Protein AF-A0A6L7CIV2-F1 (afdb_monomer)

Sequence (279 aa):
GFGARLAMGCNLAAFFTGIPQFSLHAWFFAIATAIGSWFGARFTLLPIFRIPVKMQKVSAASPLAQKPDQARRRFRLGMLVFFGMLGWALLTAMNQPKLGLAMLFGVGFGLLIERAQICFTSAFRDMWITGRTHMAKAIIIGMAVSAIGIFSYVQLGVEPKIMWAGPNAVIGGLLFGFGIVLAGGCETGWMYRAVEGQVHYWWVGLGNVIGSTILAYYWDDFAPALATDWDKINLLKTFGPMGGLLVTYLLLFTALMLIIGWEKRFFRRAAPQTAKEIA

Radius of gyration: 21.86 Å; Cα contacts (8 Å, |Δi|>4): 337; chains: 1; bounding box: 59×51×56 Å

Mean predicted aligned error: 6.95 Å

Structure (mmCIF, N/CA/C/O backbone):
data_AF-A0A6L7CIV2-F1
#
_entry.id   AF-A0A6L7CIV2-F1
#
loop_
_atom_site.group_PDB
_atom_site.id
_atom_site.type_symbol
_atom_site.label_atom_id
_atom_site.label_alt_id
_atom_site.label_comp_id
_atom_site.label_asym_id
_atom_site.label_entity_id
_atom_site.label_seq_id
_atom_site.pdbx_PDB_ins_code
_atom_site.Cartn_x
_atom_site.Cartn_y
_atom_site.Cartn_z
_atom_site.occupancy
_atom_site.B_iso_or_equiv
_atom_site.auth_seq_id
_atom_site.auth_comp_id
_atom_site.auth_asym_id
_atom_site.auth_atom_id
_atom_site.pdbx_PDB_model_num
ATOM 1 N N . GLY A 1 1 ? 6.950 -1.031 8.813 1.00 87.81 1 GLY A N 1
ATOM 2 C CA . GLY A 1 1 ? 8.269 -1.187 9.452 1.00 87.81 1 GLY A CA 1
ATOM 3 C C . GLY A 1 1 ? 9.068 -2.300 8.812 1.00 87.81 1 GLY A C 1
ATOM 4 O O . GLY A 1 1 ? 9.247 -2.282 7.599 1.00 87.81 1 GLY A O 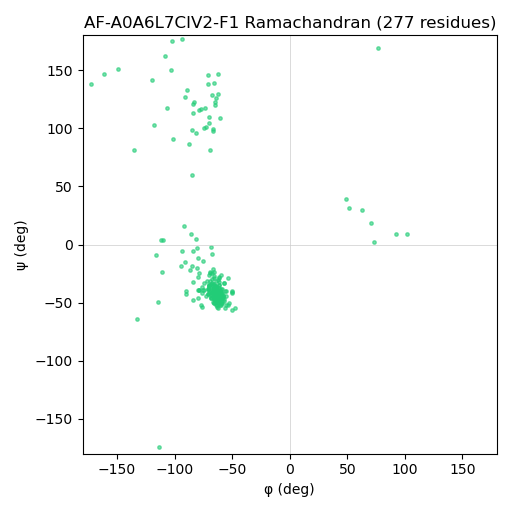1
ATOM 5 N N . PHE A 1 2 ? 9.496 -3.289 9.604 1.00 92.81 2 PHE A N 1
ATOM 6 C CA . PHE A 1 2 ? 10.425 -4.352 9.183 1.00 92.81 2 PHE A CA 1
ATOM 7 C C . PHE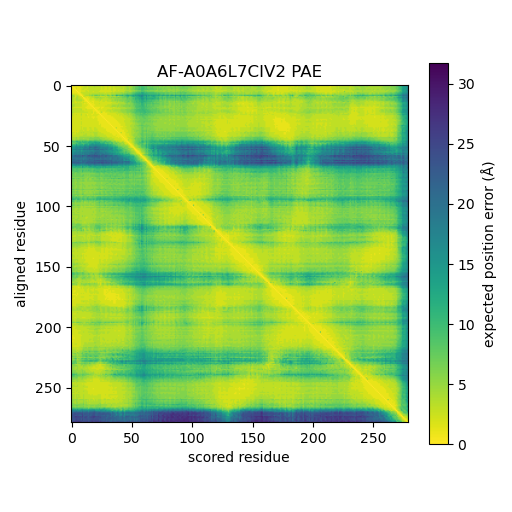 A 1 2 ? 10.010 -5.049 7.877 1.00 92.81 2 PHE A C 1
ATOM 9 O O . PHE A 1 2 ? 10.744 -5.005 6.897 1.00 92.81 2 PHE A O 1
ATOM 16 N N . GLY A 1 3 ? 8.792 -5.606 7.818 1.00 91.81 3 GLY A N 1
ATOM 17 C CA . GLY A 1 3 ? 8.304 -6.312 6.625 1.00 91.81 3 GLY A CA 1
ATOM 18 C C . GLY A 1 3 ? 8.244 -5.440 5.363 1.00 91.81 3 GLY A C 1
ATOM 19 O O . GLY A 1 3 ? 8.646 -5.891 4.296 1.00 91.81 3 GLY A O 1
ATOM 20 N N . ALA A 1 4 ? 7.829 -4.171 5.490 1.00 90.00 4 ALA A N 1
ATOM 21 C CA . ALA A 1 4 ? 7.794 -3.226 4.365 1.00 90.00 4 ALA A CA 1
ATOM 22 C C . ALA A 1 4 ? 9.197 -2.948 3.809 1.00 90.00 4 ALA A C 1
ATOM 24 O O . ALA A 1 4 ? 9.394 -2.823 2.602 1.00 90.00 4 ALA A O 1
ATOM 25 N N . ARG A 1 5 ? 10.185 -2.837 4.703 1.00 91.19 5 ARG A N 1
ATOM 26 C CA . ARG A 1 5 ? 11.570 -2.591 4.314 1.00 91.19 5 ARG A CA 1
ATOM 27 C C . ARG A 1 5 ? 12.211 -3.847 3.720 1.00 91.19 5 ARG A C 1
ATOM 29 O O . ARG A 1 5 ? 12.886 -3.720 2.708 1.00 91.19 5 ARG A O 1
ATOM 36 N N . LEU A 1 6 ? 11.933 -5.035 4.265 1.00 91.56 6 LEU A N 1
ATOM 37 C CA . LEU A 1 6 ? 12.439 -6.316 3.748 1.00 91.56 6 LEU A CA 1
ATOM 38 C C . LEU A 1 6 ? 11.910 -6.595 2.349 1.00 91.56 6 LEU A C 1
ATOM 40 O O . LEU A 1 6 ? 12.670 -6.894 1.430 1.00 91.56 6 LEU A O 1
ATOM 44 N N . ALA A 1 7 ? 10.608 -6.397 2.170 1.00 88.75 7 ALA A N 1
ATOM 45 C CA . ALA A 1 7 ? 9.987 -6.462 0.866 1.00 88.75 7 ALA A CA 1
ATOM 46 C C . ALA A 1 7 ? 10.412 -5.313 -0.053 1.00 88.75 7 ALA A C 1
ATOM 48 O O . ALA A 1 7 ? 9.952 -5.275 -1.174 1.00 88.75 7 ALA A O 1
ATOM 49 N N . MET A 1 8 ? 11.237 -4.351 0.368 1.00 85.75 8 MET A N 1
ATOM 50 C CA . MET A 1 8 ? 11.621 -3.203 -0.461 1.00 85.75 8 MET A CA 1
ATOM 51 C C . MET A 1 8 ? 10.418 -2.463 -1.080 1.00 85.75 8 MET A C 1
ATOM 53 O O . MET A 1 8 ? 10.504 -1.886 -2.167 1.00 85.75 8 MET A O 1
ATOM 57 N N . GLY A 1 9 ? 9.291 -2.465 -0.367 1.00 79.88 9 GLY A N 1
ATOM 58 C CA . GLY A 1 9 ? 8.012 -1.989 -0.860 1.00 79.88 9 GLY A CA 1
ATOM 59 C C . GLY A 1 9 ? 6.957 -1.945 0.242 1.00 79.88 9 GLY A C 1
ATOM 60 O O . GLY A 1 9 ? 6.829 -2.844 1.067 1.00 79.88 9 GLY A O 1
ATOM 61 N N . CYS A 1 10 ? 6.169 -0.875 0.246 1.00 84.94 10 CYS A N 1
ATOM 62 C CA . CYS A 1 10 ? 4.899 -0.805 0.963 1.00 84.94 10 CYS A CA 1
ATOM 63 C C . CYS A 1 10 ? 3.741 -0.973 -0.029 1.00 84.94 10 CYS A C 1
ATOM 65 O O . CYS A 1 10 ? 3.973 -0.977 -1.232 1.00 84.94 10 CYS A O 1
ATOM 67 N N . ASN A 1 11 ? 2.489 -1.031 0.436 1.00 86.75 11 ASN A N 1
ATOM 68 C CA . ASN A 1 11 ? 1.328 -1.140 -0.464 1.00 86.75 11 ASN A CA 1
ATOM 69 C C . ASN A 1 11 ? 1.335 -0.107 -1.599 1.00 86.75 11 ASN A C 1
ATOM 71 O O . ASN A 1 11 ? 1.064 -0.455 -2.738 1.00 86.75 11 ASN A O 1
ATOM 75 N N . LEU A 1 12 ? 1.688 1.149 -1.318 1.00 84.12 12 LEU A N 1
ATOM 76 C CA . LEU A 1 12 ? 1.732 2.173 -2.357 1.00 84.12 12 LEU A CA 1
ATOM 77 C C . LEU A 1 12 ? 2.869 1.922 -3.358 1.00 84.12 12 LEU A C 1
ATOM 79 O O . LEU A 1 12 ? 2.647 1.944 -4.565 1.00 84.12 12 LEU A O 1
ATOM 83 N N . ALA A 1 13 ? 4.066 1.618 -2.852 1.00 84.19 13 ALA A N 1
ATOM 84 C CA . ALA A 1 13 ? 5.241 1.380 -3.683 1.00 84.19 13 ALA A CA 1
ATOM 85 C C . ALA A 1 13 ? 5.151 0.065 -4.487 1.00 84.19 13 ALA A C 1
ATOM 87 O O . ALA A 1 13 ? 5.594 -0.017 -5.628 1.00 84.19 13 ALA A O 1
ATOM 88 N N . ALA A 1 14 ? 4.556 -0.983 -3.929 1.00 86.62 14 ALA A N 1
ATOM 89 C CA . ALA A 1 14 ? 4.393 -2.250 -4.624 1.00 86.62 14 ALA A CA 1
ATOM 90 C C . ALA A 1 14 ? 3.207 -2.203 -5.596 1.00 86.62 14 ALA A C 1
ATOM 92 O O . ALA A 1 14 ? 3.352 -2.592 -6.750 1.00 86.62 14 ALA A O 1
ATOM 93 N N . PHE A 1 15 ? 2.049 -1.685 -5.177 1.00 90.00 15 PHE A N 1
ATOM 94 C CA . PHE A 1 15 ? 0.832 -1.745 -5.992 1.00 90.00 15 PHE A CA 1
ATOM 95 C C . PHE A 1 15 ? 0.740 -0.624 -7.016 1.00 90.00 15 PHE A C 1
ATOM 97 O O . PHE A 1 15 ? 0.478 -0.903 -8.175 1.00 90.00 15 PHE A O 1
ATOM 104 N N . PHE A 1 16 ? 0.977 0.631 -6.631 1.00 88.56 16 PHE A N 1
ATOM 105 C CA . PHE A 1 16 ? 0.802 1.771 -7.541 1.00 88.56 16 PHE A CA 1
ATOM 106 C C . PHE A 1 16 ? 2.064 2.146 -8.316 1.00 88.56 16 PHE A C 1
ATOM 108 O O . PHE A 1 16 ? 1.965 2.856 -9.312 1.00 88.56 16 PHE A O 1
ATOM 115 N N . THR A 1 17 ? 3.236 1.656 -7.905 1.00 88.38 17 THR A N 1
ATOM 116 C CA . THR A 1 17 ? 4.463 1.804 -8.700 1.00 88.38 17 THR A CA 1
ATOM 117 C C . THR A 1 17 ? 4.998 0.470 -9.202 1.00 88.38 17 THR A C 1
ATOM 119 O O . THR A 1 17 ? 5.199 0.339 -10.398 1.00 88.38 17 THR A O 1
ATOM 122 N N . GLY A 1 18 ? 5.150 -0.553 -8.358 1.00 89.56 18 GLY A N 1
ATOM 123 C CA . GLY A 1 18 ? 5.771 -1.824 -8.749 1.00 89.56 18 GLY A CA 1
ATOM 124 C C . GLY A 1 18 ? 5.001 -2.607 -9.819 1.00 89.56 18 GLY A C 1
ATOM 125 O O . GLY A 1 18 ? 5.587 -2.970 -10.839 1.00 89.56 18 GLY A O 1
ATOM 126 N N . ILE A 1 19 ? 3.699 -2.847 -9.619 1.00 92.50 19 ILE A N 1
ATOM 127 C CA . ILE A 1 19 ? 2.854 -3.558 -10.597 1.00 92.50 19 ILE A CA 1
ATOM 128 C C . ILE A 1 19 ? 2.749 -2.766 -11.918 1.00 92.50 19 ILE A C 1
ATOM 130 O O . ILE A 1 19 ? 3.031 -3.354 -12.963 1.00 92.50 19 ILE A O 1
ATOM 134 N N . PRO A 1 20 ? 2.440 -1.451 -11.911 1.00 92.81 20 PRO A N 1
ATOM 135 C CA . PRO A 1 20 ? 2.497 -0.597 -13.099 1.00 92.81 20 PRO A CA 1
ATOM 136 C C . PRO A 1 20 ? 3.869 -0.500 -13.774 1.00 92.81 20 PRO A C 1
ATOM 138 O O . PRO A 1 20 ? 3.931 -0.262 -14.971 1.00 92.81 20 PRO A O 1
ATOM 141 N N . GLN A 1 21 ? 4.967 -0.699 -13.039 1.00 91.81 21 GLN A N 1
ATOM 142 C CA . GLN A 1 21 ? 6.330 -0.814 -13.581 1.00 91.81 21 GLN A CA 1
ATOM 143 C C . GLN A 1 21 ? 6.682 -2.238 -14.033 1.00 91.81 21 GLN A C 1
ATOM 145 O O . GLN A 1 21 ? 7.839 -2.503 -14.359 1.00 91.81 21 GLN A O 1
ATOM 150 N N . PHE A 1 22 ? 5.702 -3.148 -14.077 1.00 92.06 22 PHE A N 1
ATOM 151 C CA . PHE A 1 22 ? 5.844 -4.509 -14.597 1.00 92.06 22 PHE A CA 1
ATOM 152 C C . PHE A 1 22 ? 6.849 -5.370 -13.813 1.00 92.06 22 PHE A C 1
ATOM 154 O O . PHE A 1 22 ? 7.475 -6.283 -14.352 1.00 92.06 22 PHE A O 1
ATOM 161 N N . SER A 1 23 ? 6.993 -5.089 -12.517 1.00 92.56 23 SER A N 1
ATOM 162 C CA . SER A 1 23 ? 7.895 -5.793 -11.605 1.00 92.56 23 SER A CA 1
ATOM 163 C C . SER A 1 23 ? 7.263 -7.083 -11.073 1.00 92.56 23 SER A C 1
ATOM 165 O O . SER A 1 23 ? 6.218 -7.037 -10.417 1.00 92.56 23 SER A O 1
ATOM 167 N N . LEU A 1 24 ? 7.912 -8.239 -11.279 1.00 92.38 24 LEU A N 1
ATOM 168 C CA . LEU A 1 24 ? 7.426 -9.520 -10.735 1.00 92.38 24 LEU A CA 1
ATOM 169 C C . LEU A 1 24 ? 7.426 -9.533 -9.199 1.00 92.38 24 LEU A C 1
ATOM 171 O O . LEU A 1 24 ? 6.505 -10.054 -8.572 1.00 92.38 24 LEU A O 1
ATOM 175 N N . HIS A 1 25 ? 8.426 -8.894 -8.594 1.00 93.38 25 HIS A N 1
ATOM 176 C CA . HIS A 1 25 ? 8.548 -8.734 -7.148 1.00 93.38 25 HIS A CA 1
ATOM 177 C C . HIS A 1 25 ? 7.252 -8.201 -6.505 1.00 93.38 25 HIS A C 1
ATOM 179 O O . HIS A 1 25 ? 6.828 -8.669 -5.446 1.00 93.38 25 HIS A O 1
ATOM 185 N N . ALA A 1 26 ? 6.591 -7.244 -7.161 1.00 93.38 26 ALA A N 1
ATOM 186 C CA . ALA A 1 26 ? 5.384 -6.624 -6.631 1.00 93.38 26 ALA A CA 1
ATOM 187 C C . ALA A 1 26 ? 4.193 -7.597 -6.568 1.00 93.38 26 ALA A C 1
ATOM 189 O O . ALA A 1 26 ? 3.357 -7.487 -5.671 1.00 93.38 26 ALA A O 1
ATOM 190 N N . TRP A 1 27 ? 4.146 -8.586 -7.465 1.00 94.31 27 TRP A N 1
ATOM 191 C CA . TRP A 1 27 ? 3.146 -9.655 -7.440 1.00 94.31 27 TRP A CA 1
ATOM 192 C C . TRP A 1 27 ? 3.381 -10.630 -6.288 1.00 94.31 27 TRP A C 1
ATOM 194 O O . TRP A 1 27 ? 2.432 -10.974 -5.581 1.00 94.31 27 TRP A O 1
ATOM 204 N N . PHE A 1 28 ? 4.637 -11.018 -6.039 1.00 94.31 28 PHE A N 1
ATOM 205 C CA . PHE A 1 28 ? 4.989 -11.826 -4.866 1.00 94.31 28 PHE A CA 1
ATOM 206 C C . PHE A 1 28 ? 4.597 -11.116 -3.574 1.00 94.31 28 PHE A C 1
ATOM 208 O O . PHE A 1 28 ? 3.929 -11.704 -2.723 1.00 94.31 28 PHE A O 1
ATOM 215 N N . PHE A 1 29 ? 4.920 -9.827 -3.472 1.00 94.69 29 PHE A N 1
ATOM 216 C CA . PHE A 1 29 ? 4.510 -9.007 -2.343 1.00 94.69 29 PHE A CA 1
ATOM 217 C C . PHE A 1 29 ? 2.984 -8.915 -2.202 1.00 94.69 29 PHE A C 1
ATOM 219 O O . PHE A 1 29 ? 2.475 -9.017 -1.086 1.00 94.69 29 PHE A O 1
ATOM 226 N N . ALA A 1 30 ? 2.235 -8.749 -3.298 1.00 94.06 30 ALA A N 1
ATOM 227 C CA . ALA A 1 30 ? 0.774 -8.658 -3.266 1.00 94.06 30 ALA A CA 1
ATOM 228 C C . ALA A 1 30 ? 0.121 -9.931 -2.719 1.00 94.06 30 ALA A C 1
ATOM 230 O O . ALA A 1 30 ? -0.717 -9.860 -1.817 1.00 94.06 30 ALA A O 1
ATOM 231 N N . ILE A 1 31 ? 0.543 -11.093 -3.223 1.00 94.62 31 ILE A N 1
ATOM 232 C CA . ILE A 1 31 ? 0.031 -12.397 -2.786 1.00 94.62 31 ILE A CA 1
ATOM 233 C C . ILE A 1 31 ? 0.402 -12.638 -1.321 1.00 94.62 31 ILE A C 1
ATOM 235 O O . ILE A 1 31 ? -0.461 -12.962 -0.504 1.00 94.62 31 ILE A O 1
ATOM 239 N N . ALA A 1 32 ? 1.665 -12.409 -0.961 1.00 95.62 32 ALA A N 1
ATOM 240 C CA . ALA A 1 32 ? 2.141 -12.560 0.407 1.00 95.62 32 ALA A CA 1
ATOM 241 C C . ALA A 1 32 ? 1.418 -11.620 1.384 1.00 95.62 32 ALA A C 1
ATOM 243 O O . ALA A 1 32 ? 1.015 -12.042 2.464 1.00 95.62 32 ALA A O 1
ATOM 244 N N . THR A 1 33 ? 1.165 -10.370 0.993 1.00 94.94 33 THR A N 1
ATOM 245 C CA . THR A 1 33 ? 0.413 -9.398 1.801 1.00 94.94 33 THR A CA 1
ATOM 246 C C . THR A 1 33 ? -1.045 -9.822 1.976 1.00 94.94 33 THR A C 1
ATOM 248 O O . THR A 1 33 ? -1.596 -9.706 3.074 1.00 94.94 33 THR A O 1
ATOM 251 N N . ALA A 1 34 ? -1.681 -10.361 0.932 1.00 93.81 34 ALA A N 1
ATOM 252 C CA . ALA A 1 34 ? -3.035 -10.903 1.021 1.00 93.81 34 ALA A CA 1
ATOM 253 C C . ALA A 1 34 ? -3.107 -12.087 2.005 1.00 93.81 34 ALA A C 1
ATOM 255 O O . ALA A 1 34 ? -3.991 -12.123 2.860 1.00 93.81 34 ALA A O 1
ATOM 256 N N . ILE A 1 35 ? -2.138 -13.005 1.955 1.00 95.50 35 ILE A N 1
ATOM 257 C CA . ILE A 1 35 ? -2.041 -14.142 2.884 1.00 95.50 35 ILE A CA 1
ATOM 258 C C . ILE A 1 35 ? -1.752 -13.660 4.314 1.00 95.50 35 ILE A C 1
ATOM 260 O O . ILE A 1 35 ? -2.455 -14.032 5.253 1.00 95.50 35 ILE A O 1
ATOM 264 N N . GLY A 1 36 ? -0.758 -12.790 4.494 1.00 95.38 36 GLY A N 1
ATOM 265 C CA . GLY A 1 36 ? -0.381 -12.247 5.800 1.00 95.38 36 GLY A CA 1
ATOM 266 C C . GLY A 1 36 ? -1.525 -11.478 6.457 1.00 95.38 36 GLY A C 1
ATOM 267 O O . GLY A 1 36 ? -1.796 -11.653 7.642 1.00 95.38 36 GLY A O 1
ATOM 268 N N . SER A 1 37 ? -2.260 -10.678 5.681 1.00 94.69 37 SER A N 1
ATOM 269 C CA . SER A 1 37 ? -3.432 -9.947 6.179 1.00 94.69 37 SER A CA 1
ATOM 270 C C . SER A 1 37 ? -4.605 -10.862 6.523 1.00 94.69 37 SER A C 1
ATOM 272 O O . SER A 1 37 ? -5.340 -10.568 7.465 1.00 94.69 37 SER A O 1
ATOM 274 N N . TRP A 1 38 ? -4.767 -11.992 5.830 1.00 94.56 38 TRP A N 1
ATOM 275 C CA . TRP A 1 38 ? -5.746 -13.009 6.208 1.00 94.56 38 TRP A CA 1
ATOM 276 C C . TRP A 1 38 ? -5.412 -13.631 7.572 1.00 94.56 38 TRP A C 1
ATOM 278 O O . TRP A 1 38 ? -6.282 -13.701 8.445 1.00 94.56 38 TRP A O 1
ATOM 288 N N . PHE A 1 39 ? -4.146 -14.002 7.800 1.00 95.44 39 PHE A N 1
ATOM 289 C CA . PHE A 1 39 ? -3.683 -14.476 9.110 1.00 95.44 39 PHE A CA 1
ATOM 290 C C . PHE A 1 39 ? -3.836 -13.403 10.190 1.00 95.44 39 PHE A C 1
ATOM 292 O O . PHE A 1 39 ? -4.356 -13.688 11.267 1.00 95.44 39 PHE A O 1
ATOM 299 N N . GLY A 1 40 ? -3.461 -12.158 9.887 1.00 93.44 40 GLY A N 1
ATOM 300 C CA . GLY A 1 40 ? -3.624 -11.024 10.795 1.00 93.44 40 GLY A CA 1
ATOM 301 C C . GLY A 1 40 ? -5.086 -10.799 11.181 1.00 93.44 40 GLY A C 1
ATOM 302 O O . GLY A 1 40 ? -5.389 -10.604 12.353 1.00 93.44 40 GLY A O 1
ATOM 303 N N . ALA A 1 41 ? -6.012 -10.906 10.225 1.00 92.19 41 ALA A N 1
ATOM 304 C CA . ALA A 1 41 ? -7.445 -10.775 10.481 1.00 92.19 41 ALA A CA 1
ATOM 305 C C . ALA A 1 41 ? -7.982 -11.905 11.370 1.00 92.19 41 ALA A C 1
ATOM 307 O O . ALA A 1 41 ? -8.818 -11.672 12.236 1.00 92.19 41 ALA A O 1
ATOM 308 N N . ARG A 1 42 ? -7.499 -13.139 11.191 1.00 91.56 42 ARG A N 1
ATOM 309 C CA . ARG A 1 42 ? -7.858 -14.260 12.073 1.00 91.56 42 ARG A CA 1
ATOM 310 C C . ARG A 1 42 ? -7.302 -14.080 13.479 1.00 91.56 42 ARG A C 1
ATOM 312 O O . ARG A 1 42 ? -8.011 -14.349 14.444 1.00 91.56 42 ARG A O 1
ATOM 319 N N . PHE A 1 43 ? -6.068 -13.601 13.578 1.00 92.50 43 PHE A N 1
ATOM 320 C CA . PHE A 1 43 ? -5.388 -13.368 14.842 1.00 92.50 43 PHE A CA 1
ATOM 321 C C . PHE A 1 43 ? -6.083 -12.286 15.676 1.00 92.50 43 PHE A C 1
ATOM 323 O O . PHE A 1 43 ? -6.365 -12.509 16.850 1.00 92.50 43 PHE A O 1
ATOM 330 N N . THR A 1 44 ? -6.452 -11.153 15.072 1.00 89.00 44 THR A N 1
ATOM 331 C CA . THR A 1 44 ? -7.152 -10.066 15.783 1.00 89.00 44 THR A CA 1
ATOM 332 C C . THR A 1 44 ? -8.557 -10.448 16.248 1.00 89.00 44 THR A C 1
ATOM 334 O O . THR A 1 44 ? -9.084 -9.840 17.176 1.00 89.00 44 THR A O 1
ATOM 337 N N . LEU A 1 45 ? -9.167 -11.474 15.647 1.00 86.56 45 LEU A N 1
ATOM 338 C CA . LEU A 1 45 ? -10.479 -11.983 16.046 1.00 86.56 45 LEU A CA 1
ATOM 339 C C . LEU A 1 45 ? -10.434 -12.980 17.216 1.00 86.56 45 LEU A C 1
ATOM 341 O O . LEU A 1 45 ? -11.513 -13.372 17.685 1.00 86.56 45 LEU A O 1
ATOM 345 N N . LEU A 1 46 ? -9.244 -13.378 17.689 1.00 89.06 46 LEU A N 1
ATOM 346 C CA . LEU A 1 46 ? -9.086 -14.298 18.819 1.00 89.06 46 LEU A CA 1
ATOM 347 C C . LEU A 1 46 ? -9.681 -13.712 20.117 1.00 89.06 46 LEU A C 1
ATOM 349 O O . LEU A 1 46 ? -9.598 -12.500 20.334 1.00 89.06 46 LEU A O 1
ATOM 353 N N . PRO A 1 47 ? -10.242 -14.551 21.014 1.00 83.06 47 PRO A N 1
ATOM 354 C CA . PRO A 1 47 ? -10.912 -14.089 22.234 1.00 83.06 47 PRO A CA 1
ATOM 355 C C . PRO A 1 47 ? -10.033 -13.223 23.142 1.00 83.06 47 PRO A C 1
ATOM 357 O O . PRO A 1 47 ? -10.531 -12.283 23.748 1.00 83.06 47 PRO A O 1
ATOM 360 N N . ILE A 1 48 ? -8.725 -13.493 23.182 1.00 86.75 48 ILE A N 1
ATOM 361 C CA . ILE A 1 48 ? -7.756 -12.768 24.016 1.00 86.75 48 ILE A CA 1
ATOM 362 C C . ILE A 1 48 ? -7.656 -11.271 23.680 1.00 86.75 48 ILE A C 1
ATOM 364 O O . ILE A 1 48 ? -7.359 -10.466 24.557 1.00 86.75 48 ILE A O 1
ATOM 368 N N . PHE A 1 49 ? -7.939 -10.882 22.432 1.00 83.00 49 PHE A N 1
ATOM 369 C CA . PHE A 1 49 ? -7.880 -9.484 21.989 1.00 83.00 49 PHE A CA 1
ATOM 370 C C . PHE A 1 49 ? -9.229 -8.764 22.079 1.00 83.00 49 PHE A C 1
ATOM 372 O O . PHE A 1 49 ? -9.305 -7.557 21.841 1.00 83.00 49 PHE A O 1
ATOM 379 N N . ARG A 1 50 ? -10.309 -9.474 22.429 1.00 79.50 50 ARG A N 1
ATOM 380 C CA . ARG A 1 50 ? -11.632 -8.871 22.608 1.00 79.50 50 ARG A CA 1
ATOM 381 C C . ARG A 1 50 ? -11.734 -8.312 24.018 1.00 79.50 50 ARG A C 1
ATOM 383 O O . ARG A 1 50 ? -12.014 -9.035 24.968 1.00 79.50 50 ARG A O 1
ATOM 390 N N . ILE A 1 51 ? -11.522 -7.006 24.145 1.00 77.88 51 ILE A N 1
ATOM 391 C CA . ILE A 1 51 ? -11.735 -6.310 25.414 1.00 77.88 51 ILE A CA 1
ATOM 392 C C . ILE A 1 51 ? -13.233 -6.399 25.750 1.00 77.88 51 ILE A C 1
ATOM 394 O O . ILE A 1 51 ? -14.052 -6.013 24.909 1.00 77.88 51 ILE A O 1
ATOM 398 N N . PRO A 1 52 ? -13.625 -6.894 26.939 1.00 76.31 52 PRO A N 1
ATOM 399 C CA . PRO A 1 52 ? -15.021 -6.906 27.349 1.00 76.31 52 PRO A CA 1
ATOM 400 C C . PRO A 1 52 ? -15.487 -5.460 27.539 1.00 76.31 52 PRO A C 1
ATOM 402 O O . PRO A 1 52 ? -15.240 -4.833 28.571 1.00 76.31 52 PRO A O 1
ATOM 405 N N . VAL A 1 53 ? -16.140 -4.906 26.518 1.00 78.12 53 VAL A N 1
ATOM 406 C CA . VAL A 1 53 ? -16.723 -3.567 26.587 1.00 78.12 53 VAL A CA 1
ATOM 407 C C . VAL A 1 53 ? -17.918 -3.635 27.529 1.00 78.12 53 VAL A C 1
ATOM 409 O O . VAL A 1 53 ? -18.977 -4.160 27.185 1.00 78.12 53 VAL A O 1
ATOM 412 N N . LYS A 1 54 ? -17.753 -3.109 28.743 1.00 81.44 54 LYS A N 1
ATOM 413 C CA . LYS A 1 54 ? -18.871 -2.899 29.662 1.00 81.44 54 LYS A CA 1
ATOM 414 C C . LYS A 1 54 ? -19.659 -1.693 29.168 1.00 81.44 54 LYS A C 1
ATOM 416 O O . LYS A 1 54 ? -19.255 -0.554 29.384 1.00 81.44 54 LYS A O 1
ATOM 421 N N . MET A 1 55 ? -20.767 -1.953 28.480 1.00 80.81 55 MET A N 1
ATOM 422 C CA . MET A 1 55 ? -21.717 -0.914 28.088 1.00 80.81 55 MET A CA 1
ATOM 423 C C . MET A 1 55 ? -22.263 -0.250 29.356 1.00 80.81 55 MET A C 1
ATOM 425 O O . MET A 1 55 ? -23.015 -0.861 30.113 1.00 80.81 55 MET A O 1
ATOM 429 N N . GLN A 1 56 ? -21.856 0.991 29.611 1.00 82.19 56 GLN A N 1
ATOM 430 C CA . GLN A 1 56 ? -22.418 1.806 30.681 1.00 82.19 56 GLN A CA 1
ATOM 431 C C . GLN A 1 56 ? -23.584 2.613 30.119 1.00 82.19 56 GLN A C 1
ATOM 433 O O . GLN A 1 56 ? -23.447 3.303 29.109 1.00 82.19 56 GLN A O 1
ATOM 438 N N . LYS A 1 57 ? -24.746 2.523 30.770 1.00 82.31 57 LYS A N 1
ATOM 439 C CA . LYS A 1 57 ? -25.909 3.327 30.399 1.00 82.31 57 LYS A CA 1
ATOM 440 C C . LYS A 1 57 ? -25.630 4.780 30.775 1.00 82.31 57 LYS A C 1
ATOM 442 O O . LYS A 1 57 ? -25.587 5.118 31.954 1.00 82.31 57 LYS A O 1
ATOM 447 N N . VAL A 1 58 ? -25.438 5.625 29.771 1.00 83.62 58 VAL A N 1
ATOM 448 C CA . VAL A 1 58 ? -25.281 7.072 29.952 1.00 83.62 58 VAL A CA 1
ATOM 449 C C . VAL A 1 58 ? -26.665 7.718 29.893 1.00 83.62 58 VAL A C 1
ATOM 451 O O . VAL A 1 58 ? -27.461 7.391 29.015 1.00 83.62 58 VAL A O 1
ATOM 454 N N . SER A 1 59 ? -26.976 8.602 30.843 1.00 81.88 59 SER A N 1
ATOM 455 C CA . SER A 1 59 ? -28.273 9.293 30.932 1.00 81.88 59 SER A CA 1
ATOM 456 C C . SER A 1 59 ? -28.389 10.497 29.991 1.00 81.88 59 SER A C 1
ATOM 458 O O . SER A 1 59 ? -29.499 10.909 29.667 1.00 81.88 59 SER A O 1
ATOM 460 N N . ALA A 1 60 ? -27.262 11.041 29.528 1.00 81.81 60 ALA A N 1
ATOM 461 C CA . ALA A 1 60 ? -27.199 12.138 28.571 1.00 81.81 60 ALA A CA 1
ATOM 462 C C . ALA A 1 60 ? -25.941 12.020 27.697 1.00 81.81 60 ALA A C 1
ATOM 464 O O . ALA A 1 60 ? -24.917 11.484 28.129 1.00 81.81 60 ALA A O 1
ATOM 465 N N . ALA A 1 61 ? -26.013 12.529 26.465 1.00 78.25 61 ALA A N 1
ATOM 466 C CA . ALA A 1 61 ? -24.846 12.641 25.599 1.00 78.25 61 ALA A CA 1
ATOM 467 C C . ALA A 1 61 ? -23.846 13.650 26.185 1.00 78.25 61 ALA A C 1
ATOM 469 O O . ALA A 1 61 ? -24.238 14.708 26.679 1.00 78.25 61 ALA A O 1
ATOM 470 N N . SER A 1 62 ? -22.549 13.339 26.113 1.00 75.62 62 SER A N 1
ATOM 471 C CA . SER A 1 62 ? -21.510 14.293 26.506 1.00 75.62 62 SER A CA 1
ATOM 472 C C . SER A 1 62 ? -21.575 15.526 25.590 1.00 75.62 62 SER A C 1
ATOM 474 O O . SER A 1 62 ? -21.601 15.357 24.365 1.00 75.62 62 SER A O 1
ATOM 476 N N . PRO A 1 63 ? -21.617 16.758 26.132 1.00 75.56 63 PRO A N 1
ATOM 477 C CA . PRO A 1 63 ? -21.623 17.954 25.307 1.00 75.56 63 PRO A CA 1
ATOM 478 C C . PRO A 1 63 ? -20.301 18.053 24.540 1.00 75.56 63 PRO A C 1
ATOM 480 O O . PRO A 1 63 ? -19.221 18.141 25.126 1.00 75.56 63 PRO A O 1
ATOM 483 N N . LEU A 1 64 ? -20.384 18.054 23.208 1.00 73.81 64 LEU A N 1
ATOM 484 C CA . LEU A 1 64 ? -19.239 18.323 22.343 1.00 73.81 64 LEU A CA 1
ATOM 485 C C . LEU A 1 64 ? -18.816 19.783 22.547 1.00 73.81 64 LEU A C 1
ATOM 487 O O . LEU A 1 64 ? -19.418 20.695 21.986 1.00 73.81 64 LEU A O 1
ATOM 491 N N . ALA A 1 65 ? -17.780 20.012 23.355 1.00 74.75 65 ALA A N 1
ATOM 492 C CA . ALA A 1 65 ? -17.202 21.334 23.568 1.00 74.75 65 ALA A CA 1
ATOM 493 C C . ALA A 1 65 ? -16.487 21.819 22.292 1.00 74.75 65 ALA A C 1
ATOM 495 O O . ALA A 1 65 ? -15.268 21.707 22.152 1.00 74.75 65 ALA A O 1
ATOM 496 N N . GLN A 1 66 ? -17.246 22.347 21.333 1.00 74.50 66 GLN A N 1
ATOM 497 C CA . GLN A 1 66 ? -16.686 22.964 20.137 1.00 74.50 66 GLN A CA 1
ATOM 498 C C . GLN A 1 66 ? -16.202 24.379 20.468 1.00 74.50 66 GLN A C 1
ATOM 500 O O . GLN A 1 66 ? -16.987 25.251 20.824 1.00 74.50 66 GLN A O 1
ATOM 505 N N . LYS A 1 67 ? -14.886 24.606 20.362 1.00 86.31 67 LYS A N 1
ATOM 506 C CA . LYS A 1 67 ? -14.245 25.917 20.558 1.00 86.31 67 LYS A CA 1
ATOM 507 C C . LYS A 1 67 ? -13.924 26.543 19.191 1.00 86.31 67 LYS A C 1
ATOM 509 O O . LYS A 1 67 ? -12.839 26.283 18.658 1.00 86.31 67 LYS A O 1
ATOM 514 N N . PRO A 1 68 ? -14.828 27.348 18.600 1.00 86.88 68 PRO A N 1
ATOM 515 C CA . PRO A 1 68 ? -14.686 27.838 17.225 1.00 86.88 68 PRO A CA 1
ATOM 516 C C . PRO A 1 68 ? -13.437 28.708 17.021 1.00 86.88 68 PRO A C 1
ATOM 518 O O . PRO A 1 68 ? -12.745 28.567 16.012 1.00 86.88 68 PRO A O 1
ATOM 521 N N . ASP A 1 69 ? -13.062 29.532 18.003 1.00 89.69 69 ASP A N 1
ATOM 522 C CA . ASP A 1 69 ? -11.862 30.376 17.910 1.00 89.69 69 ASP A CA 1
ATOM 523 C C . ASP A 1 69 ? -10.569 29.562 17.880 1.00 89.69 69 ASP A C 1
ATOM 525 O O . ASP A 1 69 ? -9.631 29.869 17.136 1.00 89.69 69 ASP A O 1
ATOM 529 N N . GLN A 1 70 ? -10.527 28.474 18.653 1.00 88.25 70 GLN A N 1
ATOM 530 C CA . GLN A 1 70 ? -9.393 27.559 18.658 1.00 88.25 70 GLN A CA 1
ATOM 531 C C . GLN A 1 70 ? -9.270 26.840 17.311 1.00 88.25 70 GLN A C 1
ATOM 533 O O . GLN A 1 70 ? -8.158 26.717 16.794 1.00 88.25 70 GLN A O 1
ATOM 538 N N . ALA A 1 71 ? -10.392 26.419 16.719 1.00 87.44 71 ALA A N 1
ATOM 539 C CA . ALA A 1 71 ? -10.417 25.826 15.385 1.00 87.44 71 ALA A CA 1
ATOM 540 C C . ALA A 1 71 ? -9.916 26.819 14.324 1.00 87.44 71 ALA A C 1
ATOM 542 O O . ALA A 1 71 ? -9.025 26.490 13.542 1.00 87.44 71 ALA A O 1
ATOM 543 N N . ARG A 1 72 ? -10.385 28.073 14.362 1.00 91.31 72 ARG A N 1
ATOM 544 C CA . ARG A 1 72 ? -9.959 29.127 13.427 1.00 91.31 72 ARG A CA 1
ATOM 545 C C . ARG A 1 72 ? -8.481 29.485 13.572 1.00 91.31 72 ARG A C 1
ATOM 547 O O . ARG A 1 72 ? -7.819 29.782 12.578 1.00 91.31 72 ARG A O 1
ATOM 554 N N . ARG A 1 73 ? -7.940 29.471 14.796 1.00 92.38 73 ARG A N 1
ATOM 555 C CA . ARG A 1 73 ? -6.505 29.685 15.046 1.00 92.38 73 ARG A CA 1
ATOM 556 C C . ARG A 1 73 ? -5.666 28.527 14.513 1.00 92.38 73 ARG A C 1
ATOM 558 O O . ARG A 1 73 ? -4.683 28.773 13.824 1.00 92.38 73 ARG A O 1
ATOM 565 N N . ARG A 1 74 ? -6.068 27.281 14.785 1.00 90.44 74 ARG A N 1
ATOM 566 C CA . ARG A 1 74 ? -5.393 26.077 14.267 1.00 90.44 74 ARG A CA 1
ATOM 567 C C . ARG A 1 74 ? -5.413 26.029 12.742 1.00 90.44 74 ARG A C 1
ATOM 569 O O . ARG A 1 74 ? -4.384 25.744 12.146 1.00 90.44 74 ARG A O 1
ATOM 576 N N . PHE A 1 75 ? -6.535 26.386 12.120 1.00 91.25 75 PHE A N 1
ATOM 577 C CA . PHE A 1 75 ? -6.644 26.474 10.665 1.00 91.25 75 PHE A CA 1
ATOM 578 C C . PHE A 1 75 ? -5.697 27.528 10.076 1.00 91.25 75 PHE A C 1
ATOM 580 O O . PHE A 1 75 ? -4.960 27.232 9.143 1.00 91.25 75 PHE A O 1
ATOM 587 N N . ARG A 1 76 ? -5.651 28.738 10.656 1.00 94.06 76 ARG A N 1
ATOM 588 C CA . ARG A 1 76 ? -4.714 29.791 10.222 1.00 94.06 76 ARG A CA 1
ATOM 589 C C . ARG A 1 76 ? -3.256 29.356 10.351 1.00 94.06 76 ARG A C 1
ATOM 591 O O . ARG A 1 76 ? -2.489 29.552 9.417 1.00 94.06 76 ARG A O 1
ATOM 598 N N . LEU A 1 77 ? -2.891 28.731 11.471 1.00 93.31 77 LEU A N 1
ATOM 599 C CA . LEU A 1 77 ? -1.554 28.164 11.660 1.00 93.31 77 LEU A CA 1
ATOM 600 C C . LEU A 1 77 ? -1.246 27.083 10.615 1.00 93.31 77 LEU A C 1
ATOM 602 O O . LEU A 1 77 ? -0.177 27.111 10.017 1.00 93.31 77 LEU A O 1
ATOM 606 N N . GLY A 1 78 ? -2.194 26.183 10.343 1.00 91.19 78 GLY A N 1
ATOM 607 C CA . GLY A 1 78 ? -2.056 25.162 9.304 1.00 91.19 78 GLY A CA 1
ATOM 608 C C . GLY A 1 78 ? -1.837 25.762 7.912 1.00 91.19 78 GLY A C 1
ATOM 609 O O . GLY A 1 78 ? -0.926 25.340 7.207 1.00 91.19 78 GLY A O 1
ATOM 610 N N . MET A 1 79 ? -2.602 26.794 7.543 1.00 93.88 79 MET A N 1
ATOM 611 C CA . MET A 1 79 ? -2.434 27.493 6.262 1.00 93.88 79 MET A CA 1
ATOM 612 C C . MET A 1 79 ? -1.089 28.220 6.162 1.00 93.88 79 MET A C 1
ATOM 614 O O . MET A 1 79 ? -0.469 28.195 5.103 1.00 93.88 79 MET A O 1
ATOM 618 N N . LEU A 1 80 ? -0.606 28.828 7.252 1.00 95.44 80 LEU A N 1
ATOM 619 C CA . LEU A 1 80 ? 0.721 29.453 7.285 1.00 95.44 80 LEU A CA 1
ATOM 620 C C . LEU A 1 80 ? 1.835 28.424 7.068 1.00 95.44 80 LEU A C 1
ATOM 622 O O . LEU A 1 80 ? 2.723 28.657 6.253 1.00 95.44 80 LEU A O 1
ATOM 626 N N . VAL A 1 81 ? 1.767 27.272 7.743 1.00 93.00 81 VAL A N 1
ATOM 627 C CA . VAL A 1 81 ? 2.731 26.176 7.548 1.00 93.00 81 VAL A CA 1
ATOM 628 C C . VAL A 1 81 ? 2.664 25.648 6.116 1.00 93.00 81 VAL A C 1
ATOM 630 O O . VAL A 1 81 ? 3.702 25.447 5.493 1.00 93.00 81 VAL A O 1
ATOM 633 N N . PHE A 1 82 ? 1.460 25.479 5.566 1.00 92.31 82 PHE A N 1
ATOM 634 C CA . PHE A 1 82 ? 1.262 25.004 4.200 1.00 92.31 82 PHE A CA 1
ATOM 635 C C . PHE A 1 82 ? 1.887 25.940 3.156 1.00 92.31 82 PHE A C 1
ATOM 637 O O . PHE A 1 82 ? 2.691 25.496 2.336 1.00 92.31 82 PHE A O 1
ATOM 644 N N . PHE A 1 83 ? 1.578 27.239 3.206 1.00 95.06 83 PHE A N 1
ATOM 645 C CA . PHE A 1 83 ? 2.174 28.211 2.286 1.00 95.06 83 PHE A CA 1
ATOM 646 C C . PHE A 1 83 ? 3.676 28.391 2.520 1.00 95.06 83 PHE A C 1
ATOM 648 O O . PHE A 1 83 ? 4.421 28.548 1.556 1.00 95.06 83 PHE A O 1
ATOM 655 N N . GLY A 1 84 ? 4.138 28.295 3.771 1.00 95.38 84 GLY A N 1
ATOM 656 C CA . GLY A 1 84 ? 5.563 28.280 4.097 1.00 95.38 84 GLY A CA 1
ATOM 657 C C . GLY A 1 84 ? 6.292 27.098 3.452 1.00 95.38 84 GLY A C 1
ATOM 658 O O . GLY A 1 84 ? 7.333 27.286 2.826 1.00 95.38 84 GLY A O 1
ATOM 659 N N . MET A 1 85 ? 5.717 25.893 3.522 1.00 93.44 85 MET A N 1
ATOM 660 C CA . MET A 1 85 ? 6.261 24.705 2.858 1.00 93.44 85 MET A CA 1
ATOM 661 C C . MET A 1 85 ? 6.245 24.827 1.334 1.00 93.44 85 MET A C 1
ATOM 663 O O . MET A 1 85 ? 7.222 24.444 0.696 1.00 93.44 85 MET A O 1
ATOM 667 N N . LEU A 1 86 ? 5.178 25.376 0.743 1.00 94.12 86 LEU A N 1
ATOM 668 C CA . LEU A 1 86 ? 5.119 25.624 -0.701 1.00 94.12 86 LEU A CA 1
ATOM 669 C C . LEU A 1 86 ? 6.191 26.621 -1.152 1.00 94.12 86 LEU A C 1
ATOM 671 O O . LEU A 1 86 ? 6.900 26.356 -2.120 1.00 94.12 86 LEU A O 1
ATOM 675 N N . GLY A 1 87 ? 6.348 27.733 -0.431 1.00 94.25 87 GLY A N 1
ATOM 676 C CA . GLY A 1 87 ? 7.391 28.720 -0.703 1.00 94.25 87 GLY A CA 1
ATOM 677 C C . GLY A 1 87 ? 8.788 28.111 -0.595 1.00 94.25 87 GLY A C 1
ATOM 678 O O . GLY A 1 87 ? 9.601 28.264 -1.504 1.00 94.25 87 GLY A O 1
ATOM 679 N N . TRP A 1 88 ? 9.050 27.342 0.466 1.00 94.50 88 TRP A N 1
ATOM 680 C CA . TRP A 1 88 ? 10.330 26.656 0.639 1.00 94.50 88 TRP A CA 1
ATOM 681 C C . TRP A 1 88 ? 10.592 25.629 -0.470 1.00 94.50 88 TRP A C 1
ATOM 683 O O . TRP A 1 88 ? 11.699 25.570 -1.009 1.00 94.50 88 TRP A O 1
ATOM 693 N N . ALA A 1 89 ? 9.585 24.857 -0.873 1.00 93.38 89 ALA A N 1
ATOM 694 C CA . ALA A 1 89 ? 9.720 23.894 -1.959 1.00 93.38 89 ALA A CA 1
ATOM 695 C C . ALA A 1 89 ? 10.026 24.578 -3.306 1.00 93.38 89 ALA A C 1
ATOM 697 O O . ALA A 1 89 ? 10.889 24.102 -4.043 1.00 93.38 89 ALA A O 1
ATOM 698 N N . LEU A 1 90 ? 9.393 25.723 -3.598 1.00 93.25 90 LEU A N 1
ATOM 699 C CA . LEU A 1 90 ? 9.650 26.519 -4.806 1.00 93.25 90 LEU A CA 1
ATOM 700 C C . LEU A 1 90 ? 11.059 27.122 -4.823 1.00 93.25 90 LEU A C 1
ATOM 702 O O . LEU A 1 90 ? 11.769 26.978 -5.815 1.00 93.25 90 LEU A O 1
ATOM 706 N N . LEU A 1 91 ? 11.501 27.730 -3.719 1.00 94.06 91 LEU A N 1
ATOM 707 C CA . LEU A 1 91 ? 12.867 28.256 -3.598 1.00 94.06 91 LEU A CA 1
ATOM 708 C C . LEU A 1 91 ? 13.908 27.139 -3.743 1.00 94.06 91 LEU A C 1
ATOM 710 O O . LEU A 1 91 ? 14.919 27.295 -4.427 1.00 94.06 91 LEU A O 1
ATOM 714 N N . THR A 1 92 ? 13.636 25.975 -3.150 1.00 93.44 92 THR A N 1
ATOM 715 C CA . THR A 1 92 ? 14.500 24.798 -3.284 1.00 93.44 92 THR A CA 1
ATOM 716 C C . THR A 1 92 ? 14.518 24.277 -4.719 1.00 93.44 92 THR A C 1
ATOM 718 O O . THR A 1 92 ? 15.566 23.837 -5.177 1.00 93.44 92 THR A O 1
ATOM 721 N N . ALA A 1 93 ? 13.412 24.368 -5.464 1.00 91.94 93 ALA A N 1
ATOM 722 C CA . ALA A 1 93 ? 13.351 23.949 -6.865 1.00 91.94 93 ALA A CA 1
ATOM 723 C C . ALA A 1 93 ? 14.236 24.804 -7.785 1.00 91.94 93 ALA A C 1
ATOM 725 O O . ALA A 1 93 ? 14.738 24.288 -8.781 1.00 91.94 93 ALA A O 1
ATOM 726 N N . MET A 1 94 ? 14.470 26.074 -7.438 1.00 91.19 94 MET A N 1
ATOM 727 C CA . MET A 1 94 ? 15.366 26.956 -8.197 1.00 91.19 94 MET A CA 1
ATOM 728 C C . MET A 1 94 ? 16.840 26.546 -8.061 1.00 91.19 94 MET A C 1
ATOM 730 O O . MET A 1 94 ? 17.575 26.592 -9.041 1.00 91.19 94 MET A O 1
ATOM 734 N N . ASN A 1 95 ? 17.264 26.108 -6.870 1.00 92.06 95 ASN A N 1
ATOM 735 C CA . ASN A 1 95 ? 18.653 25.701 -6.613 1.00 92.06 95 ASN A CA 1
ATOM 736 C C . ASN A 1 95 ? 18.903 24.205 -6.871 1.00 92.06 95 ASN A C 1
ATOM 738 O O . ASN A 1 95 ? 19.957 23.813 -7.362 1.00 92.06 95 ASN A O 1
ATOM 742 N N . GLN A 1 96 ? 17.952 23.356 -6.486 1.00 92.69 96 GLN A N 1
ATOM 743 C CA . GLN A 1 96 ? 18.032 21.896 -6.511 1.00 92.69 96 GLN A CA 1
ATOM 744 C C . GLN A 1 96 ? 16.718 21.332 -7.075 1.00 92.69 96 GLN A C 1
ATOM 746 O O . GLN A 1 96 ? 15.847 20.892 -6.313 1.00 92.69 96 GLN A O 1
ATOM 751 N N . PRO A 1 97 ? 16.550 21.311 -8.412 1.00 91.06 97 PRO A N 1
ATOM 752 C CA . PRO A 1 97 ? 15.257 21.048 -9.045 1.00 91.06 97 PRO A CA 1
ATOM 753 C C . PRO A 1 97 ? 14.667 19.689 -8.660 1.00 91.06 97 PRO A C 1
ATOM 755 O O . PRO A 1 97 ? 13.473 19.594 -8.393 1.00 91.06 97 PRO A O 1
ATOM 758 N N . LYS A 1 98 ? 15.498 18.644 -8.535 1.00 91.19 98 LYS A N 1
ATOM 7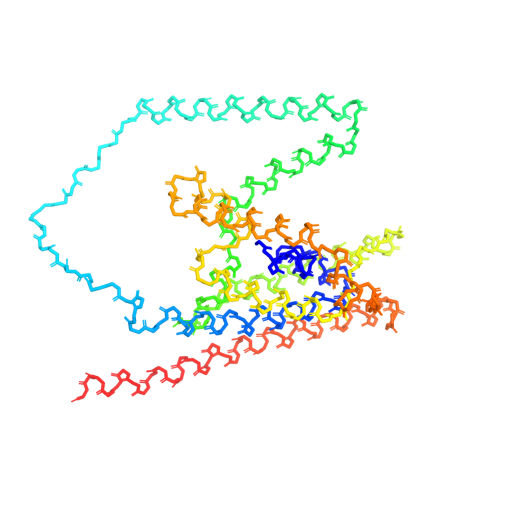59 C CA . LYS A 1 98 ? 15.046 17.300 -8.127 1.00 91.19 98 LYS A CA 1
ATOM 760 C C . LYS A 1 98 ? 14.438 17.287 -6.720 1.00 91.19 98 LYS A C 1
ATOM 762 O O . LYS A 1 98 ? 13.400 16.664 -6.513 1.00 91.19 98 LYS A O 1
ATOM 767 N N . LEU A 1 99 ? 15.075 17.968 -5.765 1.00 91.25 99 LEU A N 1
ATOM 768 C CA . LEU A 1 99 ? 14.612 18.016 -4.378 1.00 91.25 99 LEU A CA 1
ATOM 769 C C . LEU A 1 99 ? 13.363 18.893 -4.248 1.00 91.25 99 LEU A C 1
ATOM 771 O O . LEU A 1 99 ? 12.390 18.474 -3.627 1.00 91.25 99 LEU A O 1
ATOM 775 N N . GLY A 1 100 ? 13.358 20.068 -4.884 1.00 91.56 100 GLY A N 1
ATOM 776 C CA . GLY A 1 100 ? 12.201 20.962 -4.869 1.00 91.56 100 GLY A CA 1
ATOM 777 C C . GLY A 1 100 ? 10.960 20.332 -5.504 1.00 91.56 100 GLY A C 1
ATOM 778 O O . GLY A 1 100 ? 9.882 20.370 -4.912 1.00 91.56 100 GLY A O 1
ATOM 779 N N . LEU A 1 101 ? 11.112 19.652 -6.649 1.00 92.00 101 LEU A N 1
ATOM 780 C CA . LEU A 1 101 ? 10.028 18.873 -7.258 1.00 92.00 101 LEU A CA 1
ATOM 781 C C . LEU A 1 101 ? 9.533 17.771 -6.314 1.00 92.00 101 LEU A C 1
ATOM 783 O O . LEU A 1 101 ? 8.327 17.643 -6.122 1.00 92.00 101 LEU A O 1
ATOM 787 N N . ALA A 1 102 ? 10.432 17.014 -5.677 1.00 91.50 102 ALA A N 1
ATOM 788 C CA . ALA A 1 102 ? 10.042 15.980 -4.719 1.00 91.50 102 ALA A CA 1
ATOM 789 C C . ALA A 1 102 ? 9.246 16.549 -3.530 1.00 91.50 102 ALA A C 1
ATOM 791 O O . ALA A 1 102 ? 8.266 15.938 -3.104 1.00 91.50 102 ALA A O 1
ATOM 792 N N . MET A 1 103 ? 9.613 17.733 -3.029 1.00 93.81 103 MET A N 1
ATOM 793 C CA . MET A 1 103 ? 8.869 18.425 -1.972 1.00 93.81 103 MET A CA 1
ATOM 794 C C . MET A 1 103 ? 7.474 18.855 -2.442 1.00 93.81 103 MET A C 1
ATOM 796 O O . MET A 1 103 ? 6.495 18.590 -1.747 1.00 93.81 103 MET A O 1
ATOM 800 N N . LEU A 1 104 ? 7.362 19.465 -3.627 1.00 93.12 104 LEU A N 1
ATOM 801 C CA . LEU A 1 104 ? 6.076 19.896 -4.192 1.00 93.12 104 LEU A CA 1
ATOM 802 C C . LEU A 1 104 ? 5.135 18.710 -4.426 1.00 93.12 104 LEU A C 1
ATOM 804 O O . LEU A 1 104 ? 3.979 18.738 -3.995 1.0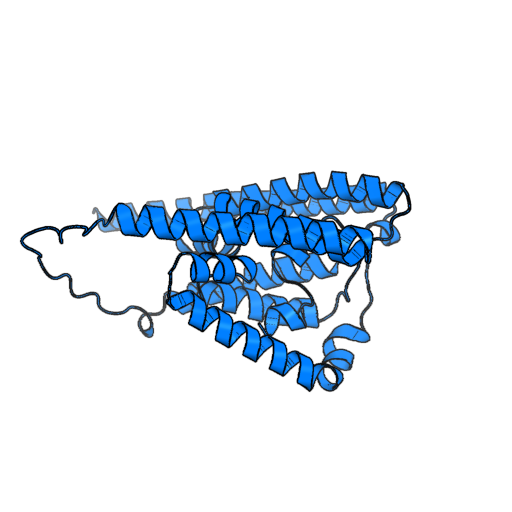0 93.12 104 LEU A O 1
ATOM 808 N N . PHE A 1 105 ? 5.643 17.643 -5.047 1.00 91.62 105 PHE A N 1
ATOM 809 C CA . PHE A 1 105 ? 4.887 16.409 -5.233 1.00 91.62 105 PHE A CA 1
ATOM 810 C C . PHE A 1 105 ? 4.520 15.774 -3.894 1.00 91.62 105 PHE A C 1
ATOM 812 O O . PHE A 1 105 ? 3.389 15.330 -3.747 1.00 91.62 105 PHE A O 1
ATOM 819 N N . GLY A 1 106 ? 5.415 15.773 -2.904 1.00 90.69 106 GLY A N 1
ATOM 820 C CA . GLY A 1 106 ? 5.137 15.254 -1.565 1.00 90.69 106 GLY A CA 1
ATOM 821 C C . GLY A 1 106 ? 4.001 15.995 -0.858 1.00 90.69 106 GLY A C 1
ATOM 822 O O . GLY A 1 106 ? 3.103 15.355 -0.312 1.00 90.69 106 GLY A O 1
ATOM 823 N N . VAL A 1 107 ? 3.991 17.331 -0.915 1.00 91.38 107 VAL A N 1
ATOM 824 C CA . VAL A 1 107 ? 2.920 18.162 -0.339 1.00 91.38 107 VAL A CA 1
ATOM 825 C C . VAL A 1 107 ? 1.587 17.902 -1.045 1.00 91.38 107 VAL A C 1
ATOM 827 O O . VAL A 1 107 ? 0.585 17.628 -0.382 1.00 91.38 107 VAL A O 1
ATOM 830 N N . GLY A 1 108 ? 1.567 17.935 -2.382 1.00 91.50 108 GLY A N 1
ATOM 831 C CA . GLY A 1 108 ? 0.349 17.686 -3.157 1.00 91.50 108 GLY A CA 1
ATOM 832 C C . GLY A 1 108 ? -0.189 16.269 -2.951 1.00 91.50 108 GLY A C 1
ATOM 833 O O . GLY A 1 108 ? -1.372 16.071 -2.684 1.00 91.50 108 GLY A O 1
ATOM 834 N N . PHE A 1 109 ? 0.694 15.278 -2.996 1.00 87.88 109 PHE A N 1
ATOM 835 C CA . PHE A 1 109 ? 0.352 13.880 -2.777 1.00 87.88 109 PHE A CA 1
ATOM 836 C C . PHE A 1 109 ? -0.149 13.610 -1.354 1.00 87.88 109 PHE A C 1
ATOM 838 O O . PHE A 1 109 ? -1.116 12.872 -1.180 1.00 87.88 109 PHE A O 1
ATOM 845 N N . GLY A 1 110 ? 0.456 14.238 -0.342 1.00 87.94 110 GLY A N 1
ATOM 846 C CA . GLY A 1 110 ? 0.012 14.142 1.048 1.00 87.94 110 GLY A CA 1
ATOM 847 C C . GLY A 1 110 ? -1.413 14.660 1.244 1.00 87.94 110 GLY A C 1
ATOM 848 O O . GLY A 1 110 ? -2.226 13.972 1.861 1.00 87.94 110 GLY A O 1
ATOM 849 N N . LEU A 1 111 ? -1.744 15.817 0.656 1.00 88.44 111 LEU A N 1
ATOM 850 C CA . LEU A 1 111 ? -3.106 16.365 0.675 1.00 88.44 111 LEU A CA 1
ATOM 851 C C . LEU A 1 111 ? -4.112 15.440 -0.013 1.00 88.44 111 LEU A C 1
ATOM 853 O O . LEU A 1 111 ? -5.206 15.218 0.501 1.00 88.44 111 LEU A O 1
ATOM 857 N N . LEU A 1 112 ? -3.743 14.886 -1.169 1.00 88.88 112 LEU A N 1
ATOM 858 C CA . LEU A 1 112 ? -4.607 13.959 -1.894 1.00 88.88 112 LEU A CA 1
ATOM 859 C C . LEU A 1 112 ? -4.856 12.680 -1.091 1.00 88.88 112 LEU A C 1
ATOM 861 O O . LEU A 1 112 ? -5.996 12.231 -1.024 1.00 88.88 112 LEU A O 1
ATOM 865 N N . ILE A 1 113 ? -3.827 12.109 -0.454 1.00 84.06 113 ILE A N 1
ATOM 866 C CA . ILE A 1 113 ? -3.976 10.905 0.376 1.00 84.06 113 ILE A CA 1
ATOM 867 C C . ILE A 1 113 ? -4.848 11.174 1.599 1.00 84.06 113 ILE A C 1
ATOM 869 O O . ILE A 1 113 ? -5.714 10.352 1.899 1.00 84.06 113 ILE A O 1
ATOM 873 N N . GLU A 1 114 ? -4.630 12.291 2.296 1.00 85.88 114 GLU A N 1
ATOM 874 C CA . GLU A 1 114 ? -5.434 12.667 3.462 1.00 85.88 114 GLU A CA 1
ATOM 875 C C . GLU A 1 114 ? -6.906 12.830 3.069 1.00 85.88 114 GLU A C 1
ATOM 877 O O . GLU A 1 114 ? -7.779 12.242 3.699 1.00 85.88 114 GLU A O 1
ATOM 882 N N . ARG A 1 115 ? -7.203 13.506 1.956 1.00 86.69 115 ARG A N 1
ATOM 883 C CA . ARG A 1 115 ? -8.590 13.680 1.498 1.00 86.69 115 ARG A CA 1
ATOM 884 C C . ARG A 1 115 ? -9.230 12.415 0.954 1.00 86.69 115 ARG A C 1
ATOM 886 O O . ARG A 1 115 ? -10.415 12.187 1.184 1.00 86.69 115 ARG A O 1
ATOM 893 N N . ALA A 1 116 ? -8.469 11.598 0.235 1.00 82.62 116 ALA A N 1
ATOM 894 C CA . ALA A 1 116 ? -8.974 10.361 -0.344 1.00 82.62 116 ALA A CA 1
ATOM 895 C C . ALA A 1 116 ? -9.055 9.215 0.679 1.00 82.62 116 ALA A C 1
ATOM 897 O O . ALA A 1 116 ? -9.655 8.184 0.375 1.00 82.62 116 ALA A O 1
ATOM 898 N N . GLN A 1 117 ? -8.458 9.373 1.870 1.00 80.88 117 GLN A N 1
ATOM 899 C CA . GLN A 1 117 ? -8.458 8.381 2.952 1.00 80.88 117 GLN A CA 1
ATOM 900 C C . GLN A 1 117 ? -8.075 6.977 2.448 1.00 80.88 117 GLN A C 1
ATOM 902 O O . GLN A 1 117 ? -8.656 5.956 2.834 1.00 80.88 117 GLN A O 1
ATOM 907 N N . ILE A 1 118 ? -7.097 6.916 1.534 1.00 75.62 118 ILE A N 1
ATOM 908 C CA . ILE A 1 118 ? -6.692 5.665 0.886 1.00 75.62 118 ILE A CA 1
ATOM 909 C C . ILE A 1 118 ? -5.939 4.816 1.908 1.00 75.62 118 ILE A C 1
ATOM 911 O O . ILE A 1 118 ? -4.751 5.009 2.169 1.00 75.62 118 ILE A O 1
ATOM 915 N N . CYS A 1 119 ? -6.640 3.833 2.469 1.00 81.00 119 CYS A N 1
ATOM 916 C CA . CYS A 1 119 ? -6.080 2.886 3.418 1.00 81.00 119 CYS A CA 1
ATOM 917 C C . CYS A 1 119 ? -6.153 1.461 2.863 1.00 81.00 119 CYS A C 1
ATOM 919 O O . CYS A 1 119 ? -7.188 0.792 2.901 1.00 81.00 119 CYS A O 1
ATOM 921 N N . PHE A 1 120 ? -5.010 0.968 2.390 1.00 81.56 120 PHE A N 1
ATOM 922 C CA . PHE A 1 120 ? -4.862 -0.408 1.910 1.00 81.56 120 PHE A CA 1
ATOM 923 C C . PHE A 1 120 ? -5.139 -1.443 3.002 1.00 81.56 120 PHE A C 1
ATOM 925 O O . PHE A 1 120 ? -5.613 -2.537 2.709 1.00 81.56 120 PHE A O 1
ATOM 932 N N . THR A 1 121 ? -4.894 -1.098 4.269 1.00 84.12 121 THR A N 1
ATOM 933 C CA . THR A 1 121 ? -5.243 -1.967 5.397 1.00 84.12 121 THR A CA 1
ATOM 934 C C . THR A 1 121 ? -6.733 -2.259 5.431 1.00 84.12 121 THR A C 1
ATOM 936 O O . THR A 1 121 ? -7.105 -3.417 5.594 1.00 84.12 121 THR A O 1
ATOM 939 N N . SER A 1 122 ? -7.583 -1.244 5.248 1.00 82.62 122 SER A N 1
ATOM 940 C CA . SER A 1 122 ? -9.034 -1.440 5.215 1.00 82.62 122 SER A CA 1
ATOM 941 C C . SER A 1 122 ? -9.435 -2.328 4.039 1.00 82.62 122 SER A C 1
ATOM 943 O O . SER A 1 122 ? -10.260 -3.215 4.207 1.00 82.62 122 SER A O 1
ATOM 945 N N . ALA A 1 123 ? -8.792 -2.174 2.875 1.00 87.56 123 ALA A N 1
ATOM 946 C CA . ALA A 1 123 ? -9.081 -3.005 1.707 1.00 87.56 123 ALA A CA 1
ATOM 947 C C . ALA A 1 123 ? -8.878 -4.507 1.973 1.00 87.56 123 ALA A C 1
ATOM 949 O O . ALA A 1 123 ? -9.747 -5.304 1.630 1.00 87.56 123 ALA A O 1
ATOM 950 N N . PHE A 1 124 ? -7.771 -4.893 2.616 1.00 89.38 124 PHE A N 1
ATOM 951 C CA . PHE A 1 124 ? -7.528 -6.297 2.959 1.00 89.38 124 PHE A CA 1
ATOM 952 C C . PHE A 1 124 ? -8.337 -6.750 4.175 1.00 89.38 124 PHE A C 1
ATOM 954 O O . PHE A 1 124 ? -9.046 -7.751 4.114 1.00 89.38 124 PHE A O 1
ATOM 961 N N . ARG A 1 125 ? -8.264 -6.008 5.285 1.00 90.31 125 ARG A N 1
ATOM 962 C CA . ARG A 1 125 ? -8.931 -6.370 6.541 1.00 90.31 125 ARG A CA 1
ATOM 963 C C . ARG A 1 125 ? -10.439 -6.499 6.355 1.00 90.31 125 ARG A C 1
ATOM 965 O O . ARG A 1 125 ? -11.019 -7.492 6.786 1.00 90.31 125 ARG A O 1
ATOM 972 N N . ASP A 1 126 ? -11.076 -5.516 5.727 1.00 88.56 126 ASP A N 1
ATOM 973 C CA . ASP A 1 126 ? -12.534 -5.478 5.629 1.00 88.56 126 ASP A CA 1
ATOM 974 C C . ASP A 1 126 ? -13.040 -6.559 4.663 1.00 88.56 126 ASP A C 1
ATOM 976 O O . ASP A 1 126 ? -14.089 -7.155 4.919 1.00 88.56 126 ASP A O 1
ATOM 980 N N . MET A 1 127 ? -12.259 -6.902 3.633 1.00 91.31 127 MET A N 1
ATOM 981 C CA . MET A 1 127 ? -12.523 -8.046 2.756 1.00 91.31 127 MET A CA 1
ATOM 982 C C . MET A 1 127 ? -12.503 -9.378 3.522 1.00 91.31 127 MET A C 1
ATOM 984 O O . MET A 1 127 ? -13.349 -10.239 3.270 1.00 91.31 127 MET A O 1
ATOM 988 N N . TRP A 1 128 ? -11.577 -9.556 4.470 1.00 91.75 128 TRP A N 1
ATOM 989 C CA . TRP A 1 128 ? -11.473 -10.787 5.262 1.00 91.75 128 TRP A CA 1
ATOM 990 C C . TRP A 1 128 ? -12.493 -10.881 6.399 1.00 91.75 128 TRP A C 1
ATOM 992 O O . TRP A 1 128 ? -13.011 -11.967 6.654 1.00 91.75 128 TRP A O 1
ATOM 1002 N N . ILE A 1 129 ? -12.771 -9.768 7.082 1.00 88.44 129 ILE A N 1
ATOM 1003 C CA . ILE A 1 129 ? -13.618 -9.744 8.284 1.00 88.44 129 ILE A CA 1
ATOM 1004 C C . ILE A 1 129 ? -15.091 -9.516 7.939 1.00 88.44 129 ILE A C 1
ATOM 1006 O O . ILE A 1 129 ? -15.958 -10.160 8.519 1.00 88.44 129 ILE A O 1
ATOM 1010 N N . THR A 1 130 ? -15.384 -8.599 7.015 1.00 87.25 130 THR A N 1
ATOM 1011 C CA . THR A 1 130 ? -16.757 -8.128 6.738 1.00 87.25 130 THR A CA 1
ATOM 1012 C C . THR A 1 130 ? -17.257 -8.467 5.336 1.00 87.25 130 THR A C 1
ATOM 1014 O O . THR A 1 130 ? -18.423 -8.231 5.032 1.00 87.25 130 THR A O 1
ATOM 1017 N N . GLY A 1 131 ? -16.386 -8.971 4.457 1.00 88.38 131 GLY A N 1
ATOM 1018 C CA . GLY A 1 131 ? -16.707 -9.241 3.054 1.00 88.38 131 GLY A CA 1
ATOM 1019 C C . GLY A 1 131 ? -16.834 -7.990 2.175 1.00 88.38 131 GLY A C 1
ATOM 1020 O O . GLY A 1 131 ? -17.124 -8.116 0.988 1.00 88.38 131 GLY A O 1
ATOM 1021 N N . ARG A 1 132 ? -16.604 -6.781 2.708 1.00 89.38 132 ARG A N 1
ATOM 1022 C CA . ARG A 1 132 ? -16.647 -5.531 1.932 1.00 89.38 132 ARG A CA 1
ATOM 1023 C C . ARG A 1 132 ? -15.416 -5.426 1.034 1.00 89.38 132 ARG A C 1
ATOM 1025 O O . ARG A 1 132 ? -14.297 -5.321 1.524 1.00 89.38 132 ARG A O 1
ATOM 1032 N N . THR A 1 133 ? -15.622 -5.402 -0.283 1.00 92.44 133 THR A N 1
ATOM 1033 C CA . THR A 1 133 ? -14.523 -5.415 -1.273 1.00 92.44 133 THR A CA 1
ATOM 1034 C C . THR A 1 133 ? -14.356 -4.120 -2.071 1.00 92.44 133 THR A C 1
ATOM 1036 O O . THR A 1 133 ? -13.498 -4.053 -2.949 1.00 92.44 133 THR A O 1
ATOM 1039 N N . HIS A 1 134 ? -15.135 -3.073 -1.771 1.00 89.19 134 HIS A N 1
ATOM 1040 C CA . HIS A 1 134 ? -15.149 -1.819 -2.539 1.00 89.19 134 HIS A CA 1
ATOM 1041 C C . HIS A 1 134 ? -13.748 -1.215 -2.724 1.00 89.19 134 HIS A C 1
ATOM 1043 O O . HIS A 1 134 ? -13.329 -0.937 -3.845 1.00 89.19 134 HIS A O 1
ATOM 1049 N N . MET A 1 135 ? -12.987 -1.081 -1.631 1.00 88.06 135 MET A N 1
ATOM 1050 C CA . MET A 1 135 ? -11.630 -0.528 -1.684 1.00 88.06 135 MET A CA 1
ATOM 1051 C C . MET A 1 135 ? -10.660 -1.421 -2.459 1.00 88.06 135 MET A C 1
ATOM 1053 O O . MET A 1 135 ? -9.817 -0.912 -3.189 1.00 88.06 135 MET A O 1
ATOM 1057 N N . ALA A 1 136 ? -10.788 -2.745 -2.346 1.00 90.56 136 ALA A N 1
ATOM 1058 C CA . ALA A 1 136 ? -9.917 -3.674 -3.058 1.00 90.56 136 ALA A CA 1
ATOM 1059 C C . ALA A 1 136 ? -10.156 -3.619 -4.580 1.00 90.56 136 ALA A C 1
ATOM 1061 O O . ALA A 1 136 ? -9.200 -3.551 -5.352 1.00 90.56 136 ALA A O 1
ATOM 1062 N N . LYS A 1 137 ? -11.425 -3.536 -5.009 1.00 92.69 137 LYS A N 1
ATOM 1063 C CA . LYS A 1 137 ? -11.805 -3.300 -6.414 1.00 92.69 137 LYS A CA 1
ATOM 1064 C C . LYS A 1 137 ? -11.264 -1.959 -6.924 1.00 92.69 137 LYS A C 1
ATOM 1066 O O . LYS A 1 137 ? -10.669 -1.916 -7.997 1.00 92.69 137 LYS A O 1
ATOM 1071 N N . ALA A 1 138 ? -11.411 -0.889 -6.138 1.00 90.81 138 ALA A N 1
ATOM 1072 C CA . ALA A 1 138 ? -10.903 0.438 -6.491 1.00 90.81 138 ALA A CA 1
ATOM 1073 C C . ALA A 1 138 ? -9.373 0.456 -6.658 1.00 90.81 138 ALA A C 1
ATOM 1075 O O . ALA A 1 138 ? -8.871 1.050 -7.608 1.00 90.81 138 ALA A O 1
ATOM 1076 N N . ILE A 1 139 ? -8.632 -0.239 -5.786 1.00 90.19 139 ILE A N 1
ATOM 1077 C CA . ILE A 1 139 ? -7.171 -0.363 -5.893 1.00 90.19 139 ILE A CA 1
ATOM 1078 C C . ILE A 1 139 ? -6.777 -1.089 -7.184 1.00 90.19 139 ILE A C 1
ATOM 1080 O O . ILE A 1 139 ? -5.888 -0.613 -7.880 1.00 90.19 139 ILE A O 1
ATOM 1084 N N . ILE A 1 140 ? -7.447 -2.190 -7.548 1.00 93.25 140 ILE A N 1
ATOM 1085 C CA . ILE A 1 140 ? -7.155 -2.908 -8.803 1.00 93.25 140 ILE A CA 1
ATOM 1086 C C . ILE A 1 140 ? -7.393 -2.024 -10.026 1.00 93.25 140 ILE A C 1
ATOM 1088 O O . ILE A 1 140 ? -6.542 -1.970 -10.912 1.00 93.25 140 ILE A O 1
ATOM 1092 N N . ILE A 1 141 ? -8.517 -1.307 -10.065 1.00 93.25 141 ILE A N 1
ATOM 1093 C CA . ILE A 1 141 ? -8.818 -0.381 -11.163 1.00 93.25 141 ILE A CA 1
ATOM 1094 C C . ILE A 1 141 ? -7.767 0.734 -11.215 1.00 93.25 141 ILE A C 1
ATOM 1096 O O . ILE A 1 141 ? -7.255 1.042 -12.289 1.00 93.25 141 ILE A O 1
ATOM 1100 N N . GLY A 1 142 ? -7.388 1.287 -10.060 1.00 92.50 142 GLY A N 1
ATOM 1101 C CA . GLY A 1 142 ? -6.321 2.279 -9.954 1.00 92.50 142 GLY A CA 1
ATOM 1102 C C . GLY A 1 142 ? -4.993 1.769 -10.517 1.00 92.50 142 GLY A C 1
ATOM 1103 O O . GLY A 1 142 ? -4.387 2.447 -11.339 1.00 92.50 142 GLY A O 1
ATOM 1104 N N . MET A 1 143 ? -4.584 0.547 -10.158 1.00 94.44 143 MET A N 1
ATOM 1105 C CA . MET A 1 143 ? -3.379 -0.090 -10.702 1.00 94.44 143 MET A CA 1
ATOM 1106 C C . MET A 1 143 ? -3.458 -0.293 -12.215 1.00 94.44 143 MET A C 1
ATOM 1108 O O . MET A 1 143 ? -2.471 -0.054 -12.903 1.00 94.44 143 MET A O 1
ATOM 1112 N N . ALA A 1 144 ? -4.616 -0.703 -12.741 1.00 94.50 144 ALA A N 1
ATOM 1113 C CA . ALA A 1 144 ? -4.810 -0.875 -14.178 1.00 94.50 144 ALA A CA 1
ATOM 1114 C C . ALA A 1 144 ? -4.638 0.456 -14.926 1.00 94.50 144 ALA A C 1
ATOM 1116 O O . ALA A 1 144 ? -3.908 0.520 -15.908 1.00 94.50 144 ALA A O 1
ATOM 1117 N N . VAL A 1 145 ? -5.238 1.541 -14.429 1.00 94.56 145 VAL A N 1
ATOM 1118 C CA . VAL A 1 145 ? -5.076 2.880 -15.020 1.00 94.56 145 VAL A CA 1
ATOM 1119 C C . VAL A 1 145 ? -3.621 3.351 -14.922 1.00 94.56 145 VAL A C 1
ATOM 1121 O O . VAL A 1 145 ? -3.056 3.827 -15.908 1.00 94.56 145 VAL A O 1
ATOM 1124 N N . SER A 1 146 ? -2.982 3.174 -13.761 1.00 92.69 146 SER A N 1
ATOM 1125 C CA . SER A 1 146 ? -1.570 3.519 -13.572 1.00 92.69 146 SER A CA 1
ATOM 1126 C C . SER A 1 146 ? -0.640 2.719 -14.488 1.00 92.69 146 SER A C 1
ATOM 1128 O O . SER A 1 146 ? 0.347 3.276 -14.961 1.00 92.69 146 SER A O 1
ATOM 1130 N N . ALA A 1 147 ? -0.952 1.452 -14.785 1.00 93.38 147 ALA A N 1
ATOM 1131 C CA . ALA A 1 147 ? -0.159 0.618 -15.686 1.00 93.38 147 ALA A CA 1
ATOM 1132 C C . ALA A 1 147 ? -0.114 1.180 -17.114 1.00 93.38 147 ALA A C 1
ATOM 1134 O O . ALA A 1 147 ? 0.961 1.196 -17.705 1.00 93.38 147 ALA A O 1
ATOM 1135 N N . ILE A 1 148 ? -1.222 1.718 -17.645 1.00 92.00 148 ILE A N 1
ATOM 1136 C CA . ILE A 1 148 ? -1.224 2.401 -18.957 1.00 92.00 148 ILE A CA 1
ATOM 1137 C C . ILE A 1 148 ? -0.315 3.628 -18.921 1.00 92.00 148 ILE A C 1
ATOM 1139 O O . ILE A 1 148 ? 0.499 3.829 -19.821 1.00 92.00 148 ILE A O 1
ATOM 1143 N N . GLY A 1 149 ? -0.455 4.441 -17.869 1.00 91.56 149 GLY A N 1
ATOM 1144 C CA . GLY A 1 149 ? 0.332 5.658 -17.702 1.00 91.56 149 GLY A CA 1
ATOM 1145 C C . GLY A 1 149 ? 1.828 5.365 -17.630 1.00 91.56 149 GLY A C 1
ATOM 1146 O O . GLY A 1 149 ? 2.610 6.010 -18.312 1.00 91.56 149 GLY A O 1
ATOM 1147 N N . ILE A 1 150 ? 2.247 4.363 -16.855 1.00 90.88 150 ILE A N 1
ATOM 1148 C CA . ILE A 1 150 ? 3.665 3.990 -16.782 1.00 90.88 150 ILE A CA 1
ATOM 1149 C C . ILE A 1 150 ? 4.137 3.321 -18.072 1.00 90.88 150 ILE A C 1
ATOM 1151 O O . ILE A 1 150 ? 5.245 3.609 -18.516 1.00 90.88 150 ILE A O 1
AT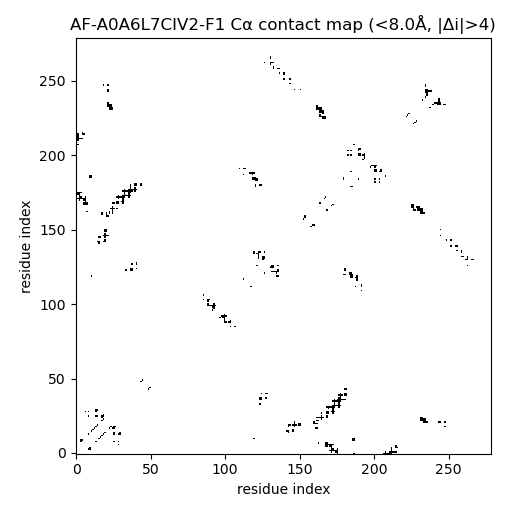OM 1155 N N . PHE A 1 151 ? 3.313 2.485 -18.705 1.00 90.94 151 PHE A N 1
ATOM 1156 C CA . PHE A 1 151 ? 3.658 1.869 -19.982 1.00 90.94 151 PHE A CA 1
ATOM 1157 C C . PHE A 1 151 ? 4.012 2.921 -21.037 1.00 90.94 151 PHE A C 1
ATOM 1159 O O . PHE A 1 151 ? 5.042 2.786 -21.689 1.00 90.94 151 PHE A O 1
ATOM 1166 N N . SER A 1 152 ? 3.240 4.009 -21.156 1.00 90.44 152 SER A N 1
ATOM 1167 C CA . SER A 1 152 ? 3.563 5.077 -22.111 1.00 90.44 152 SER A CA 1
ATOM 1168 C C . SER A 1 152 ? 4.919 5.736 -21.821 1.00 90.44 152 SER A C 1
ATOM 1170 O O . SER A 1 152 ? 5.698 5.939 -22.748 1.00 90.44 152 SER A O 1
ATOM 1172 N N . TYR A 1 153 ? 5.261 5.985 -20.552 1.00 89.19 153 TYR A N 1
ATOM 1173 C CA . TYR A 1 153 ? 6.579 6.511 -20.174 1.00 89.19 153 TYR A CA 1
ATOM 1174 C C . TYR A 1 153 ? 7.722 5.530 -20.444 1.00 89.19 153 TYR A C 1
ATOM 1176 O O . TYR A 1 153 ? 8.791 5.947 -20.889 1.00 89.19 153 TYR A O 1
ATOM 1184 N N . VAL A 1 154 ? 7.509 4.234 -20.215 1.00 88.19 154 VAL A N 1
ATOM 1185 C CA . VAL A 1 154 ? 8.521 3.212 -20.514 1.00 88.19 154 VAL A CA 1
ATOM 1186 C C . VAL A 1 154 ? 8.783 3.135 -22.019 1.00 88.19 154 VAL A C 1
ATOM 1188 O O . VAL A 1 154 ? 9.936 3.051 -22.435 1.00 88.19 154 VAL A O 1
ATOM 1191 N N . GLN A 1 155 ? 7.742 3.264 -22.846 1.00 86.94 155 GLN A N 1
ATOM 1192 C CA . GLN A 1 155 ? 7.885 3.317 -24.305 1.00 86.94 155 GLN A CA 1
ATOM 1193 C C . GLN A 1 155 ? 8.626 4.576 -24.792 1.00 86.94 155 GLN A C 1
ATOM 1195 O O . GLN A 1 155 ? 9.239 4.544 -25.854 1.00 86.94 155 GLN A O 1
ATOM 1200 N N . LEU A 1 156 ? 8.623 5.660 -24.008 1.00 89.69 156 LEU A N 1
ATOM 1201 C CA . LEU A 1 156 ? 9.420 6.871 -24.252 1.00 89.69 156 LEU A CA 1
ATOM 1202 C C . LEU A 1 156 ? 10.885 6.743 -23.785 1.00 89.69 156 LEU A C 1
ATOM 1204 O O . LEU A 1 156 ? 11.635 7.714 -23.853 1.00 89.69 156 LEU A O 1
ATOM 1208 N N . GLY A 1 157 ? 11.305 5.564 -23.313 1.00 85.31 157 GLY A N 1
ATOM 1209 C CA . GLY A 1 157 ? 12.683 5.279 -22.906 1.00 85.31 157 GLY A CA 1
ATOM 1210 C C . GLY A 1 157 ? 12.981 5.513 -21.422 1.00 85.31 157 GLY A C 1
ATOM 1211 O O . GLY A 1 157 ? 14.141 5.442 -21.021 1.00 85.31 157 GLY A O 1
ATOM 1212 N N . VAL A 1 158 ? 11.970 5.776 -20.585 1.00 86.50 158 VAL A N 1
ATOM 1213 C CA . VAL A 1 158 ? 12.166 5.885 -19.131 1.00 86.50 158 VAL A CA 1
ATOM 1214 C C . VAL A 1 158 ? 12.312 4.489 -18.528 1.00 86.50 158 VAL A C 1
ATOM 1216 O O . VAL A 1 158 ? 11.379 3.687 -18.561 1.00 86.50 158 VAL A O 1
ATOM 1219 N N . GLU A 1 159 ? 13.472 4.189 -17.941 1.00 81.44 159 GLU A N 1
ATOM 1220 C CA . GLU A 1 159 ? 13.704 2.869 -17.356 1.00 81.44 159 GLU A CA 1
ATOM 1221 C C . GLU A 1 159 ? 12.824 2.617 -16.113 1.00 81.44 159 GLU A C 1
ATOM 1223 O O . GLU A 1 159 ? 12.815 3.422 -15.173 1.00 81.44 159 GLU A O 1
ATOM 1228 N N . PRO A 1 160 ? 12.099 1.484 -16.056 1.00 82.19 160 PRO A N 1
ATOM 1229 C CA . PRO A 1 160 ? 11.305 1.122 -14.891 1.00 82.19 160 PRO A CA 1
ATOM 1230 C C . PRO A 1 160 ? 12.203 0.714 -13.718 1.00 82.19 160 PRO A C 1
ATOM 1232 O O . PRO A 1 160 ? 13.166 -0.041 -13.867 1.00 82.19 160 PRO A O 1
ATOM 1235 N N . LYS A 1 161 ? 11.847 1.166 -12.513 1.00 81.88 161 LYS A N 1
ATOM 1236 C CA . LYS A 1 161 ? 12.559 0.809 -11.283 1.00 81.88 161 LYS A CA 1
ATOM 1237 C C . LYS A 1 161 ? 12.053 -0.530 -10.746 1.00 81.88 161 LYS A C 1
ATOM 1239 O O . LYS A 1 161 ? 10.924 -0.630 -10.283 1.00 81.88 161 LYS A O 1
ATOM 1244 N N . ILE A 1 162 ? 12.904 -1.553 -10.773 1.00 85.69 162 ILE A N 1
ATOM 1245 C CA . ILE A 1 162 ? 12.523 -2.928 -10.418 1.00 85.69 162 ILE A CA 1
ATOM 1246 C C . ILE A 1 162 ? 13.351 -3.432 -9.242 1.00 85.69 162 ILE A C 1
ATOM 1248 O O . ILE A 1 162 ? 14.545 -3.147 -9.126 1.00 85.69 162 ILE A O 1
ATOM 125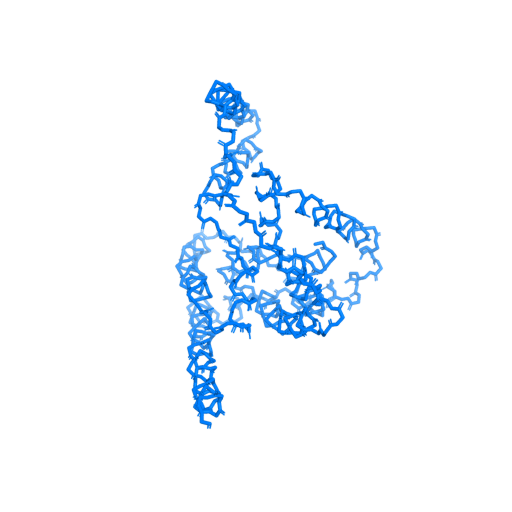2 N N . MET A 1 163 ? 12.683 -4.173 -8.361 1.00 87.19 163 MET A N 1
ATOM 1253 C CA . MET A 1 163 ? 13.243 -4.719 -7.126 1.00 87.19 163 MET A CA 1
ATOM 1254 C C . MET A 1 163 ? 13.425 -6.238 -7.253 1.00 87.19 163 MET A C 1
ATOM 1256 O O . MET A 1 163 ? 12.844 -6.864 -8.139 1.00 87.19 163 MET A O 1
ATOM 1260 N N . TRP A 1 164 ? 14.248 -6.820 -6.381 1.00 86.69 164 TRP A N 1
ATOM 1261 C CA . TRP A 1 164 ? 14.603 -8.242 -6.412 1.00 86.69 164 TRP A CA 1
ATOM 1262 C C . TRP A 1 164 ? 13.393 -9.140 -6.147 1.00 86.69 164 TRP A C 1
ATOM 1264 O O . TRP A 1 164 ? 12.739 -9.012 -5.110 1.00 86.69 164 TRP A O 1
ATOM 1274 N N . ALA A 1 165 ? 13.088 -10.049 -7.071 1.00 85.62 165 ALA A N 1
ATOM 1275 C CA . ALA A 1 165 ? 11.973 -10.984 -6.956 1.00 85.62 165 ALA A CA 1
ATOM 1276 C C . ALA A 1 165 ? 12.384 -12.233 -6.153 1.00 85.62 165 ALA A C 1
ATOM 1278 O O . ALA A 1 165 ? 12.345 -13.346 -6.668 1.00 85.62 165 ALA A O 1
ATOM 1279 N N . GLY A 1 166 ? 12.795 -12.032 -4.898 1.00 87.88 166 GLY A N 1
ATOM 1280 C CA . GLY A 1 166 ? 13.286 -13.089 -4.012 1.00 87.88 166 GLY A CA 1
ATOM 1281 C C . GLY A 1 166 ? 12.391 -13.381 -2.797 1.00 87.88 166 GLY A C 1
ATOM 1282 O O . GLY A 1 166 ? 11.299 -12.813 -2.648 1.00 87.88 166 GLY A O 1
ATOM 1283 N N . PRO A 1 167 ? 12.860 -14.255 -1.885 1.00 90.88 167 PRO A N 1
ATOM 1284 C CA . PRO A 1 167 ? 12.225 -14.568 -0.606 1.00 90.88 167 PRO A CA 1
ATOM 1285 C C . PRO A 1 167 ? 11.929 -13.334 0.248 1.00 90.88 167 PRO A C 1
ATOM 1287 O O . PRO A 1 167 ? 10.949 -13.326 0.992 1.00 90.88 167 PRO A O 1
ATOM 1290 N N . ASN A 1 168 ? 12.717 -12.266 0.113 1.00 91.50 168 ASN A N 1
ATOM 1291 C CA . ASN A 1 168 ? 12.474 -10.986 0.770 1.00 91.50 168 ASN A CA 1
ATOM 1292 C C . ASN A 1 168 ? 11.076 -10.418 0.468 1.00 91.50 168 ASN A C 1
ATOM 1294 O O . ASN A 1 168 ? 10.411 -9.917 1.375 1.00 91.50 168 ASN A O 1
ATOM 1298 N N . ALA A 1 169 ? 10.599 -10.536 -0.776 1.00 91.88 169 ALA A N 1
ATOM 1299 C CA . ALA A 1 169 ? 9.278 -10.071 -1.196 1.00 91.88 169 ALA A CA 1
ATOM 1300 C C . ALA A 1 169 ? 8.159 -10.842 -0.488 1.00 91.88 169 ALA A C 1
ATOM 1302 O O . ALA A 1 169 ? 7.162 -10.262 -0.054 1.00 91.88 169 ALA A O 1
ATOM 1303 N N . VAL A 1 170 ? 8.348 -12.157 -0.349 1.00 94.25 170 VAL A N 1
ATOM 1304 C CA . VAL A 1 170 ? 7.369 -13.072 0.241 1.00 94.25 170 VAL A CA 1
ATOM 1305 C C . VAL A 1 170 ? 7.359 -12.944 1.761 1.00 94.25 170 VAL A C 1
ATOM 1307 O O . VAL A 1 170 ? 6.317 -12.665 2.345 1.00 94.25 170 VAL A O 1
ATOM 1310 N N . ILE A 1 171 ? 8.512 -13.084 2.418 1.00 94.44 171 ILE A N 1
ATOM 1311 C CA . ILE A 1 171 ? 8.627 -12.981 3.880 1.00 94.44 171 ILE A CA 1
ATOM 1312 C C . ILE A 1 171 ? 8.262 -11.567 4.332 1.00 94.44 171 ILE A C 1
ATOM 1314 O O . ILE A 1 171 ? 7.463 -11.388 5.253 1.00 94.44 171 ILE A O 1
ATOM 1318 N N . GLY A 1 172 ? 8.790 -10.552 3.644 1.00 93.44 172 GLY A N 1
ATOM 1319 C CA . GLY A 1 172 ? 8.467 -9.159 3.913 1.00 93.44 172 GLY A CA 1
ATOM 1320 C C . GLY A 1 172 ? 6.982 -8.870 3.711 1.00 93.44 172 GLY A C 1
ATOM 1321 O O . GLY A 1 172 ? 6.369 -8.262 4.586 1.00 93.44 172 GLY A O 1
ATOM 1322 N N . GLY A 1 173 ? 6.378 -9.369 2.626 1.00 94.12 173 GLY A N 1
ATOM 1323 C CA . GLY A 1 173 ? 4.945 -9.239 2.353 1.00 94.12 173 GLY A CA 1
ATOM 1324 C C . GLY A 1 173 ? 4.059 -9.933 3.389 1.00 94.12 173 GLY A C 1
ATOM 1325 O O . GLY A 1 173 ? 3.075 -9.345 3.832 1.00 94.12 173 GLY A O 1
ATOM 1326 N N . LEU A 1 174 ? 4.421 -11.133 3.851 1.00 95.88 174 LEU A N 1
ATOM 1327 C CA . LEU A 1 174 ? 3.693 -11.849 4.907 1.00 95.88 174 LEU A CA 1
ATOM 1328 C C . LEU A 1 174 ? 3.720 -11.070 6.228 1.00 95.88 174 LEU A C 1
ATOM 1330 O O . LEU A 1 174 ? 2.665 -10.793 6.805 1.00 95.88 174 LEU A O 1
ATOM 1334 N N . LEU A 1 175 ? 4.915 -10.668 6.677 1.00 95.12 175 LEU A N 1
ATOM 1335 C CA . LEU A 1 175 ? 5.100 -9.882 7.901 1.00 95.12 175 LEU A CA 1
ATOM 1336 C C . LEU A 1 175 ? 4.397 -8.528 7.808 1.00 95.12 175 LEU A C 1
ATOM 1338 O O . LEU A 1 175 ? 3.764 -8.074 8.763 1.00 95.12 175 LEU A O 1
ATOM 1342 N N . PHE A 1 176 ? 4.487 -7.884 6.648 1.00 94.88 176 PHE A N 1
ATOM 1343 C CA . PHE A 1 176 ? 3.836 -6.613 6.393 1.00 94.88 176 PHE A CA 1
ATOM 1344 C C . PHE A 1 176 ? 2.312 -6.749 6.403 1.00 94.88 176 PHE A C 1
ATOM 1346 O O . PHE A 1 176 ? 1.651 -6.012 7.130 1.00 94.88 176 PHE A O 1
ATOM 1353 N N . GLY A 1 177 ? 1.752 -7.712 5.666 1.00 94.00 177 GLY A N 1
ATOM 1354 C CA . GLY A 1 177 ? 0.316 -7.986 5.611 1.00 94.00 177 GLY A CA 1
ATOM 1355 C C . GLY A 1 177 ? -0.279 -8.304 6.980 1.00 94.00 177 GLY A C 1
ATOM 1356 O O . GLY A 1 177 ? -1.327 -7.767 7.338 1.00 94.00 177 GLY A O 1
ATOM 1357 N N . PHE A 1 178 ? 0.414 -9.119 7.776 1.00 95.31 178 PHE A N 1
ATOM 1358 C CA . PHE A 1 178 ? 0.026 -9.394 9.158 1.00 95.31 178 PHE A CA 1
ATOM 1359 C C . PHE A 1 178 ? 0.058 -8.116 10.010 1.00 95.31 178 PHE A C 1
ATOM 1361 O O . PHE A 1 178 ? -0.927 -7.763 10.665 1.00 95.31 178 PHE A O 1
ATOM 1368 N N . GLY A 1 179 ? 1.172 -7.380 9.944 1.00 93.88 179 GLY A N 1
ATOM 1369 C CA . GLY A 1 179 ? 1.405 -6.178 10.736 1.00 93.88 179 GLY A CA 1
ATOM 1370 C C . GLY A 1 179 ? 0.406 -5.059 10.455 1.00 93.88 179 GLY A C 1
ATOM 1371 O O . GLY A 1 179 ? -0.089 -4.445 11.397 1.00 93.88 179 GLY A O 1
ATOM 1372 N N . ILE A 1 180 ? 0.048 -4.811 9.189 1.00 93.19 180 ILE A N 1
ATOM 1373 C CA . ILE A 1 180 ? -0.898 -3.737 8.852 1.00 93.19 180 ILE A CA 1
ATOM 1374 C C . ILE A 1 180 ? -2.289 -3.992 9.436 1.00 93.19 180 ILE A C 1
ATOM 1376 O O . ILE A 1 180 ? -2.945 -3.036 9.850 1.00 93.19 180 ILE A O 1
ATOM 1380 N N . VAL A 1 181 ? -2.740 -5.251 9.501 1.00 93.19 181 VAL A N 1
ATOM 1381 C CA . VAL A 1 181 ? -4.053 -5.597 10.066 1.00 93.19 181 VAL A CA 1
ATOM 1382 C C . VAL A 1 181 ? -4.055 -5.416 11.578 1.00 93.19 181 VAL A C 1
ATOM 1384 O O . VAL A 1 181 ? -5.001 -4.833 12.104 1.00 93.19 181 VAL A O 1
ATOM 1387 N N . LEU A 1 182 ? -2.986 -5.845 12.255 1.00 91.38 182 LEU A N 1
ATOM 1388 C CA . LEU A 1 182 ? -2.831 -5.672 13.698 1.00 91.38 182 LEU A CA 1
ATOM 1389 C C . LEU A 1 182 ? -2.713 -4.192 14.089 1.00 91.38 182 LEU A C 1
ATOM 1391 O O . LEU A 1 182 ? -3.376 -3.736 15.014 1.00 91.38 182 LEU A O 1
ATOM 1395 N N . ALA A 1 183 ? -1.909 -3.425 13.352 1.00 91.12 183 ALA A N 1
ATOM 1396 C CA . ALA A 1 183 ? -1.723 -1.996 13.586 1.00 91.12 183 ALA A CA 1
ATOM 1397 C C . ALA A 1 183 ? -2.975 -1.166 13.247 1.00 91.12 183 ALA A C 1
ATOM 1399 O O . ALA A 1 183 ? -3.149 -0.056 13.753 1.00 91.12 183 ALA A O 1
ATOM 1400 N N . GLY A 1 184 ? -3.840 -1.678 12.366 1.00 88.69 184 GLY A N 1
ATOM 1401 C CA . GLY A 1 184 ? -5.010 -0.962 11.867 1.00 88.69 184 GLY A CA 1
ATOM 1402 C C . GLY A 1 184 ? -4.666 0.194 10.919 1.00 88.69 184 GLY A C 1
ATOM 1403 O O . GLY A 1 184 ? -5.503 1.075 10.716 1.00 88.69 184 GLY A O 1
ATOM 1404 N N . GLY A 1 185 ? -3.454 0.217 10.352 1.00 88.12 185 GLY A N 1
ATOM 1405 C CA . GLY A 1 185 ? -2.981 1.246 9.421 1.00 88.12 185 GLY A CA 1
ATOM 1406 C C . GLY A 1 185 ? -1.776 0.785 8.599 1.00 88.12 185 GLY A C 1
ATOM 1407 O O . GLY A 1 185 ? -0.968 -0.015 9.062 1.00 88.12 185 GLY A O 1
ATOM 1408 N N . CYS A 1 186 ? -1.680 1.262 7.357 1.00 87.94 186 CYS A N 1
ATOM 1409 C CA . CYS A 1 186 ? -0.526 1.047 6.480 1.00 87.94 186 CYS A CA 1
ATOM 1410 C C . CYS A 1 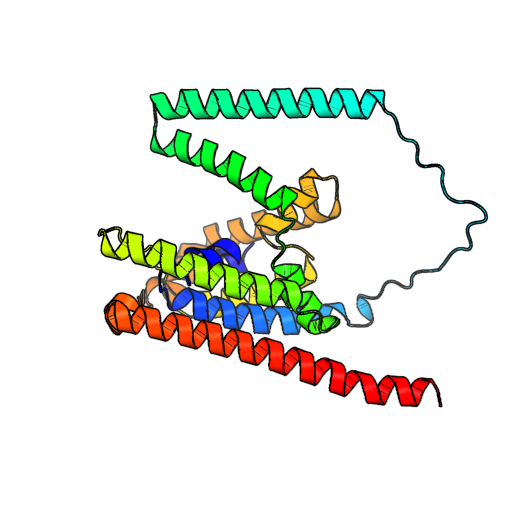186 ? 0.463 2.214 6.601 1.00 87.94 186 CYS A C 1
ATOM 1412 O O . CYS A 1 186 ? 0.163 3.183 7.285 1.00 87.94 186 CYS A O 1
ATOM 1414 N N . GLU A 1 187 ? 1.610 2.154 5.918 1.00 85.75 187 GLU A N 1
ATOM 1415 C CA . GLU A 1 187 ? 2.665 3.188 5.976 1.00 85.75 187 GLU A CA 1
ATOM 1416 C C . GLU A 1 187 ? 2.136 4.623 5.815 1.00 85.75 187 GLU A C 1
ATOM 1418 O O . GLU A 1 187 ? 2.312 5.470 6.681 1.00 85.75 187 GLU A O 1
ATOM 1423 N N . THR A 1 188 ? 1.398 4.883 4.738 1.00 85.38 188 THR A N 1
ATOM 1424 C CA . THR A 1 188 ? 0.751 6.184 4.523 1.00 85.38 188 THR A CA 1
ATOM 1425 C C . THR A 1 188 ? -0.405 6.424 5.495 1.00 85.38 188 THR A C 1
ATOM 1427 O O . THR A 1 188 ? -0.623 7.548 5.939 1.00 85.38 188 THR A O 1
ATOM 1430 N N . GLY A 1 189 ? -1.125 5.356 5.849 1.00 87.38 189 GLY A N 1
ATOM 1431 C CA . GLY A 1 189 ? -2.331 5.380 6.670 1.00 87.38 189 GLY A CA 1
ATOM 1432 C C . GLY A 1 189 ? -2.091 5.789 8.116 1.00 87.38 189 GLY A C 1
ATOM 1433 O O . GLY A 1 189 ? -2.870 6.554 8.671 1.00 87.38 189 GLY A O 1
ATOM 1434 N N . TRP A 1 190 ? -1.019 5.300 8.740 1.00 90.19 190 TRP A N 1
ATOM 1435 C CA . TRP A 1 190 ? -0.695 5.703 10.105 1.00 90.19 190 TRP A CA 1
ATOM 1436 C C . TRP A 1 190 ? -0.221 7.158 10.147 1.00 90.19 190 TRP A C 1
ATOM 1438 O O . TRP A 1 190 ? -0.569 7.869 11.085 1.00 90.19 190 TRP A O 1
ATOM 1448 N N . MET A 1 191 ? 0.504 7.620 9.120 1.00 89.31 191 MET A N 1
ATOM 1449 C CA . MET A 1 191 ? 1.090 8.959 9.105 1.00 89.31 191 MET A CA 1
ATOM 1450 C C . MET A 1 191 ? 0.019 10.053 9.083 1.00 89.31 191 MET A C 1
ATOM 1452 O O . MET A 1 191 ? 0.041 10.934 9.938 1.00 89.31 191 MET A O 1
ATOM 1456 N N . TYR A 1 192 ? -0.960 9.983 8.171 1.00 87.69 192 TYR A N 1
ATOM 1457 C CA . TYR A 1 192 ? -2.004 11.014 8.126 1.00 87.69 192 TYR A CA 1
ATOM 1458 C C . TYR A 1 192 ? -2.948 10.925 9.342 1.00 87.69 192 TYR A C 1
ATOM 1460 O O . TYR A 1 192 ? -3.278 11.949 9.934 1.00 87.69 192 TYR A O 1
ATOM 1468 N N . ARG A 1 193 ? -3.311 9.714 9.803 1.00 89.38 193 ARG A N 1
ATOM 1469 C CA . ARG A 1 193 ? -4.211 9.526 10.962 1.00 89.38 193 ARG A CA 1
ATOM 1470 C C . ARG A 1 193 ? -3.585 9.965 12.281 1.00 89.38 193 ARG A C 1
ATOM 1472 O O . ARG A 1 193 ? -4.286 10.478 13.152 1.00 89.38 193 ARG A O 1
ATOM 1479 N N . ALA A 1 194 ? -2.272 9.794 12.432 1.00 91.50 194 ALA A N 1
ATOM 1480 C CA . ALA A 1 194 ? -1.536 10.331 13.572 1.00 91.50 194 ALA A CA 1
ATOM 1481 C C . ALA A 1 194 ? -1.667 11.864 13.635 1.00 91.50 194 ALA A C 1
ATOM 1483 O O . ALA A 1 194 ? -1.898 12.419 14.712 1.00 91.50 194 ALA A O 1
ATOM 1484 N N . VAL A 1 195 ? -1.595 12.535 12.480 1.00 88.00 195 VAL A N 1
ATOM 1485 C CA . VAL A 1 195 ? -1.684 14.001 12.364 1.00 88.00 195 VAL A CA 1
ATOM 1486 C C . VAL A 1 195 ? -3.130 14.519 12.448 1.00 88.00 195 VAL A C 1
ATOM 1488 O O . VAL A 1 195 ? -3.344 15.631 12.923 1.00 88.00 195 VAL A O 1
ATOM 1491 N N . GLU A 1 196 ? -4.138 13.702 12.126 1.00 86.19 196 GLU A N 1
ATOM 1492 C CA . GLU A 1 196 ? -5.559 13.985 12.421 1.00 86.19 196 GLU A CA 1
ATOM 1493 C C . GLU A 1 196 ? -5.891 13.973 13.928 1.00 86.19 196 GLU A C 1
ATOM 1495 O O . GLU A 1 196 ? -6.993 14.348 14.330 1.00 86.19 196 GLU A O 1
ATOM 1500 N N . GLY A 1 197 ? -4.948 13.551 14.778 1.00 85.75 197 GLY A N 1
ATOM 1501 C CA . GLY A 1 197 ? -5.096 13.528 16.235 1.00 85.75 197 GLY A CA 1
ATOM 1502 C C . GLY A 1 197 ? -5.391 12.147 16.823 1.00 85.75 197 GLY A C 1
ATOM 1503 O O . GLY A 1 197 ? -5.670 12.037 18.017 1.00 85.75 197 GLY A O 1
ATOM 1504 N N . GLN A 1 198 ? -5.312 11.077 16.026 1.00 90.50 198 GLN A N 1
ATOM 1505 C CA . GLN A 1 198 ? -5.505 9.711 16.514 1.00 90.50 198 GLN A CA 1
ATOM 1506 C C . GLN A 1 198 ? -4.206 9.198 17.164 1.00 90.50 198 GLN A C 1
ATOM 1508 O O . GLN A 1 198 ? -3.310 8.687 16.491 1.00 90.50 198 GLN A O 1
ATOM 1513 N N . VAL A 1 199 ? -4.114 9.309 18.496 1.00 92.19 199 VAL A N 1
ATOM 1514 C CA . VAL A 1 199 ? -2.901 8.990 19.285 1.00 92.19 199 VAL A CA 1
ATOM 1515 C C . VAL A 1 199 ? -2.411 7.550 19.083 1.00 92.19 199 VAL A C 1
ATOM 1517 O O . VAL A 1 199 ? -1.209 7.310 19.056 1.00 92.19 199 VAL A O 1
ATOM 1520 N N . HIS A 1 200 ? -3.319 6.594 18.860 1.00 92.31 200 HIS A N 1
ATOM 1521 C CA . HIS A 1 200 ? -2.970 5.198 18.550 1.00 92.31 200 HIS A CA 1
ATOM 1522 C C . HIS A 1 200 ? -1.945 5.077 17.411 1.00 92.31 200 HIS A C 1
ATOM 1524 O O . HIS A 1 200 ? -1.001 4.294 17.494 1.00 92.31 200 HIS A O 1
ATOM 1530 N N . TYR A 1 201 ? -2.076 5.896 16.364 1.00 93.44 201 TYR A N 1
ATOM 1531 C CA . TYR A 1 201 ? -1.203 5.808 15.194 1.00 93.44 201 TYR A CA 1
ATOM 1532 C C . TYR A 1 201 ? 0.200 6.374 15.417 1.00 93.44 201 TYR A C 1
ATOM 1534 O O . TYR A 1 201 ? 1.101 6.048 14.647 1.00 93.44 201 TYR A O 1
ATOM 1542 N N . TRP A 1 202 ? 0.427 7.130 16.494 1.00 93.81 202 TRP A N 1
ATOM 1543 C CA . TRP A 1 202 ? 1.777 7.521 16.906 1.00 93.81 202 TRP A CA 1
ATOM 1544 C C . TRP A 1 202 ? 2.582 6.315 17.392 1.00 93.81 202 TRP A C 1
ATOM 1546 O O . TRP A 1 202 ? 3.741 6.159 17.015 1.00 93.81 202 TRP A O 1
ATOM 1556 N N . TRP A 1 203 ? 1.950 5.411 18.145 1.00 94.25 203 TRP A N 1
ATOM 1557 C CA . TRP A 1 203 ? 2.574 4.153 18.565 1.00 94.25 203 TRP A CA 1
ATOM 1558 C C . TRP A 1 203 ? 2.854 3.231 17.380 1.00 94.25 203 TRP A C 1
ATOM 1560 O O . TRP A 1 203 ? 3.928 2.633 17.301 1.00 94.25 203 TRP A O 1
ATOM 1570 N N . VAL A 1 204 ? 1.926 3.172 16.419 1.00 94.00 204 VAL A N 1
ATOM 1571 C CA . VAL A 1 204 ? 2.146 2.461 15.152 1.00 94.00 204 VAL A CA 1
ATOM 1572 C C . VAL A 1 204 ? 3.355 3.039 14.416 1.00 94.00 204 VAL A C 1
ATOM 1574 O O . VAL A 1 204 ? 4.206 2.275 13.967 1.00 94.00 204 VAL A O 1
ATOM 1577 N N . GLY A 1 205 ? 3.459 4.367 14.330 1.00 93.81 205 GLY A N 1
ATOM 1578 C CA . GLY A 1 205 ? 4.589 5.065 13.721 1.00 93.81 205 GLY A CA 1
ATOM 1579 C C . GLY A 1 205 ? 5.922 4.767 14.398 1.00 93.81 205 GLY A C 1
ATOM 1580 O O . GLY A 1 205 ? 6.892 4.435 13.722 1.00 93.81 205 GLY A O 1
ATOM 1581 N N . LEU A 1 206 ? 5.965 4.797 15.731 1.00 94.81 206 LEU A N 1
ATOM 1582 C CA . LEU A 1 206 ? 7.167 4.464 16.494 1.00 94.81 206 LEU A CA 1
ATOM 1583 C C . LEU A 1 206 ? 7.632 3.028 16.213 1.00 94.81 206 LEU A C 1
ATOM 1585 O O . LEU A 1 206 ? 8.788 2.811 15.854 1.00 94.81 206 LEU A O 1
ATOM 1589 N N . GLY A 1 207 ? 6.722 2.052 16.303 1.00 94.62 207 GLY A N 1
ATOM 1590 C CA . GLY A 1 207 ? 7.033 0.657 15.977 1.00 94.62 207 GLY A CA 1
ATOM 1591 C C . GLY A 1 207 ? 7.451 0.478 14.516 1.00 94.62 207 GLY A C 1
ATOM 1592 O O . GLY A 1 207 ? 8.306 -0.352 14.200 1.00 94.62 207 GLY A O 1
ATOM 1593 N N . ASN A 1 208 ? 6.895 1.293 13.617 1.00 94.12 208 ASN A N 1
ATOM 1594 C CA . ASN A 1 208 ? 7.283 1.314 12.219 1.00 94.12 208 ASN A CA 1
ATOM 1595 C C . ASN A 1 208 ? 8.746 1.720 12.036 1.00 94.12 208 ASN A C 1
ATOM 1597 O O . ASN A 1 208 ? 9.506 0.951 11.443 1.00 94.12 208 ASN A O 1
ATOM 1601 N N . VAL A 1 209 ? 9.114 2.878 12.593 1.00 93.69 209 VAL A N 1
ATOM 1602 C CA . VAL A 1 209 ? 10.464 3.445 12.532 1.00 93.69 209 VAL A CA 1
ATOM 1603 C C . VAL A 1 209 ? 11.463 2.471 13.141 1.00 93.69 209 VAL A C 1
ATOM 1605 O O . VAL A 1 209 ? 12.420 2.099 12.467 1.00 93.69 209 VAL A O 1
ATOM 1608 N N . ILE A 1 210 ? 11.198 1.970 14.352 1.00 95.62 210 ILE A N 1
ATOM 1609 C CA . ILE A 1 210 ? 12.058 0.983 15.020 1.00 95.62 210 ILE A CA 1
ATOM 1610 C C . ILE A 1 210 ? 12.250 -0.247 14.127 1.00 95.62 210 ILE A C 1
ATOM 1612 O O . ILE A 1 210 ? 13.379 -0.626 13.832 1.00 95.62 210 ILE A O 1
ATOM 1616 N N . GLY A 1 211 ? 11.160 -0.837 13.629 1.00 94.06 211 GLY A N 1
ATOM 1617 C CA . GLY A 1 211 ? 11.238 -2.028 12.787 1.00 94.06 211 GLY A CA 1
ATOM 1618 C C . GLY A 1 211 ? 11.990 -1.799 11.472 1.00 94.06 211 GLY A C 1
ATOM 1619 O O . GLY A 1 211 ? 12.723 -2.681 11.033 1.00 94.06 211 GLY A O 1
ATOM 1620 N N . SER A 1 212 ? 11.829 -0.634 10.832 1.00 92.44 212 SER A N 1
ATOM 1621 C CA . SER A 1 212 ? 12.586 -0.302 9.618 1.00 92.44 212 SER A CA 1
ATOM 1622 C C . SER A 1 212 ? 14.067 -0.057 9.895 1.00 92.44 212 SER A C 1
ATOM 1624 O O . SER A 1 212 ? 14.898 -0.471 9.090 1.00 92.44 212 SER A O 1
ATOM 1626 N N . THR A 1 213 ? 14.395 0.572 11.025 1.00 94.44 213 THR A N 1
ATOM 1627 C CA . THR A 1 213 ? 15.775 0.870 11.421 1.00 94.44 213 THR A CA 1
ATOM 1628 C C . THR A 1 213 ? 16.526 -0.399 11.801 1.00 94.44 213 THR A C 1
ATOM 1630 O O . THR A 1 213 ? 17.657 -0.572 11.364 1.00 94.44 213 THR A O 1
ATOM 1633 N N . ILE A 1 214 ? 15.890 -1.322 12.534 1.00 94.31 214 ILE A N 1
ATOM 1634 C CA . ILE A 1 214 ? 16.485 -2.626 12.868 1.00 94.31 214 ILE A CA 1
ATOM 1635 C C . ILE A 1 214 ? 16.875 -3.370 11.592 1.00 94.31 214 ILE A C 1
ATOM 1637 O O . ILE A 1 214 ? 18.003 -3.832 11.472 1.00 94.31 214 ILE A O 1
ATOM 1641 N N . LEU A 1 215 ? 15.972 -3.453 10.611 1.00 92.06 215 LEU A N 1
ATOM 1642 C CA . LEU A 1 215 ? 16.316 -4.129 9.365 1.00 92.06 215 LEU A CA 1
ATOM 1643 C C . LEU A 1 215 ? 17.405 -3.390 8.586 1.00 92.06 215 LEU A C 1
ATOM 1645 O O . LEU A 1 215 ? 18.242 -4.037 7.976 1.00 92.06 215 LEU A O 1
ATOM 1649 N N . ALA A 1 216 ? 17.388 -2.055 8.578 1.00 91.38 216 ALA A N 1
ATOM 1650 C CA . ALA A 1 216 ? 18.428 -1.278 7.912 1.00 91.38 216 ALA A CA 1
ATOM 1651 C C . ALA A 1 216 ? 19.812 -1.528 8.528 1.00 91.38 216 ALA A C 1
ATOM 1653 O O . ALA A 1 216 ? 20.791 -1.559 7.795 1.00 91.38 216 ALA A O 1
ATOM 1654 N N . TYR A 1 217 ? 19.877 -1.735 9.844 1.00 93.12 217 TYR A N 1
ATOM 1655 C CA . TYR A 1 217 ? 21.112 -2.065 10.546 1.00 93.12 217 TYR A CA 1
ATOM 1656 C C . TYR A 1 217 ? 21.631 -3.467 10.194 1.00 93.12 217 TYR A C 1
ATOM 1658 O O . TYR A 1 217 ? 22.811 -3.618 9.913 1.00 93.12 217 TYR A O 1
ATOM 1666 N N . TYR A 1 218 ? 20.751 -4.472 10.135 1.00 92.69 218 TYR A N 1
ATOM 1667 C CA . TYR A 1 218 ? 21.105 -5.859 9.782 1.00 92.69 218 TYR A CA 1
ATOM 1668 C C . TYR A 1 218 ? 20.977 -6.169 8.282 1.00 92.69 218 TYR A C 1
ATOM 1670 O O . TYR A 1 218 ? 20.874 -7.330 7.884 1.00 92.69 218 TYR A O 1
ATOM 1678 N N . TRP A 1 219 ? 20.901 -5.147 7.426 1.00 89.06 219 TRP A N 1
ATOM 1679 C CA . TRP A 1 219 ? 20.598 -5.355 6.010 1.00 89.06 219 TRP A CA 1
ATOM 1680 C C . TRP A 1 219 ? 21.677 -6.184 5.323 1.00 89.06 219 TRP A C 1
ATOM 1682 O O . TRP A 1 219 ? 21.339 -7.078 4.557 1.00 89.06 219 TRP A O 1
ATOM 1692 N N . ASP A 1 220 ? 22.944 -5.936 5.638 1.00 88.38 220 ASP A N 1
ATOM 1693 C CA . ASP A 1 220 ? 24.069 -6.621 5.000 1.00 88.38 220 ASP A CA 1
ATOM 1694 C C . ASP A 1 220 ? 24.101 -8.124 5.326 1.00 88.38 220 ASP A C 1
ATOM 1696 O O . ASP A 1 220 ? 24.523 -8.918 4.489 1.00 88.38 220 ASP A O 1
ATOM 1700 N N . ASP A 1 221 ? 23.552 -8.530 6.476 1.00 88.00 221 ASP A N 1
ATOM 1701 C CA . ASP A 1 221 ? 23.422 -9.940 6.862 1.00 88.00 221 ASP A CA 1
ATOM 1702 C C . ASP A 1 221 ? 22.225 -10.620 6.172 1.00 88.00 221 ASP A C 1
ATOM 1704 O O . ASP A 1 221 ? 22.296 -11.775 5.750 1.00 88.00 221 ASP A O 1
ATOM 1708 N N . PHE A 1 222 ? 21.096 -9.911 6.044 1.00 85.31 222 PHE A N 1
ATOM 1709 C CA . PHE A 1 222 ? 19.867 -10.466 5.462 1.00 85.31 222 PHE A CA 1
ATOM 1710 C C . PHE A 1 222 ? 19.831 -10.412 3.931 1.00 85.31 222 PHE A C 1
ATOM 1712 O O . PHE A 1 222 ? 19.192 -11.258 3.298 1.00 85.31 222 PHE A O 1
ATOM 1719 N N . ALA A 1 223 ? 20.451 -9.399 3.329 1.00 81.94 223 ALA A N 1
ATOM 1720 C CA . ALA A 1 223 ? 20.314 -9.094 1.913 1.00 81.94 223 ALA A CA 1
ATOM 1721 C C . ALA A 1 223 ? 20.857 -10.191 0.989 1.00 81.94 223 ALA A C 1
ATOM 1723 O O . ALA A 1 223 ? 20.110 -10.533 0.071 1.00 81.94 223 ALA A O 1
ATOM 1724 N N . PRO A 1 224 ? 22.041 -10.795 1.222 1.00 82.62 224 PRO A N 1
ATOM 1725 C CA . PRO A 1 224 ? 22.558 -11.872 0.375 1.00 82.62 224 PRO A CA 1
ATOM 1726 C C . PRO A 1 224 ? 21.576 -13.041 0.286 1.00 82.62 224 PRO A C 1
ATOM 1728 O O . PRO A 1 224 ? 21.067 -13.364 -0.784 1.00 82.62 224 PRO A O 1
ATOM 1731 N N . ALA A 1 225 ? 21.170 -13.573 1.441 1.00 82.94 225 ALA A N 1
ATOM 1732 C CA . ALA A 1 225 ? 20.314 -14.752 1.509 1.00 82.94 225 ALA A CA 1
ATOM 1733 C C . ALA A 1 225 ? 18.888 -14.522 0.976 1.00 82.94 225 ALA A C 1
ATOM 1735 O O . ALA A 1 225 ? 18.261 -15.447 0.454 1.00 82.94 225 ALA A O 1
ATOM 1736 N N . LEU A 1 226 ? 18.334 -13.315 1.147 1.00 82.38 226 LEU A N 1
ATOM 1737 C CA . LEU A 1 226 ? 16.907 -13.070 0.913 1.00 82.38 226 LEU A CA 1
ATOM 1738 C C . LEU A 1 226 ? 16.603 -12.194 -0.303 1.00 82.38 226 LEU A C 1
ATOM 1740 O O . LEU A 1 226 ? 15.478 -12.264 -0.802 1.00 82.38 226 LEU A O 1
ATOM 1744 N N . ALA A 1 227 ? 17.536 -11.352 -0.753 1.00 82.06 227 ALA A N 1
ATOM 1745 C CA . ALA A 1 227 ? 17.265 -10.307 -1.738 1.00 82.06 227 ALA A CA 1
ATOM 1746 C C . ALA A 1 227 ? 18.284 -10.250 -2.884 1.00 82.06 227 ALA A C 1
ATOM 1748 O O . ALA A 1 227 ? 17.894 -10.431 -4.032 1.00 82.06 227 ALA A O 1
ATOM 1749 N N . THR A 1 228 ? 19.556 -9.947 -2.619 1.00 80.56 228 THR A N 1
ATOM 1750 C CA . THR A 1 228 ? 20.502 -9.509 -3.660 1.00 80.56 228 THR A CA 1
ATOM 1751 C C . THR A 1 228 ? 20.906 -10.602 -4.636 1.00 80.56 228 THR A C 1
ATOM 1753 O O . THR A 1 228 ? 21.194 -10.268 -5.783 1.00 80.56 228 THR A O 1
ATOM 1756 N N . ASP A 1 229 ? 20.849 -11.866 -4.216 1.00 81.00 229 ASP A N 1
ATOM 1757 C CA . ASP A 1 229 ? 21.200 -13.027 -5.046 1.00 81.00 229 ASP A CA 1
ATOM 1758 C C . ASP A 1 229 ? 20.066 -13.449 -6.000 1.00 81.00 229 ASP A C 1
ATOM 1760 O O . ASP A 1 229 ? 20.219 -14.373 -6.794 1.00 81.00 229 ASP A O 1
ATOM 1764 N N . TRP A 1 230 ? 18.914 -12.775 -5.932 1.00 83.00 230 TRP A N 1
ATOM 1765 C CA . TRP A 1 230 ? 17.733 -13.080 -6.739 1.00 83.00 230 TRP A CA 1
ATOM 1766 C C . TRP A 1 230 ? 17.549 -12.094 -7.889 1.00 83.00 230 TRP A C 1
ATOM 1768 O O . TRP A 1 230 ? 17.857 -10.910 -7.783 1.00 83.00 230 TRP A O 1
ATOM 1778 N N . ASP A 1 231 ? 16.961 -12.546 -8.993 1.00 84.25 231 ASP A N 1
ATOM 1779 C CA . ASP A 1 231 ? 16.832 -11.707 -10.182 1.00 84.25 231 ASP A CA 1
ATOM 1780 C C . ASP A 1 231 ? 15.814 -10.564 -10.035 1.00 84.25 231 ASP A C 1
ATOM 1782 O O . ASP A 1 231 ? 14.743 -10.672 -9.423 1.00 84.25 231 ASP A O 1
ATOM 1786 N N . LYS A 1 232 ? 16.124 -9.439 -10.688 1.00 87.62 232 LYS A N 1
ATOM 1787 C CA . LYS A 1 232 ? 15.193 -8.320 -10.895 1.00 87.62 232 LYS A CA 1
ATOM 1788 C C . LYS A 1 232 ? 14.380 -8.562 -12.163 1.00 87.62 232 LYS A C 1
ATOM 1790 O O . LYS A 1 232 ? 14.739 -8.103 -13.246 1.00 87.62 232 LYS A O 1
ATOM 1795 N N . ILE A 1 233 ? 13.276 -9.290 -12.028 1.00 87.12 233 ILE A N 1
ATOM 1796 C CA . ILE A 1 233 ? 12.481 -9.737 -13.177 1.00 87.12 233 ILE A CA 1
ATOM 1797 C C . ILE A 1 233 ? 11.495 -8.648 -13.629 1.00 87.12 233 ILE A C 1
ATOM 1799 O O . ILE A 1 233 ? 10.613 -8.226 -12.872 1.00 87.12 233 ILE A O 1
ATOM 1803 N N . ASN A 1 234 ? 11.636 -8.227 -14.891 1.00 89.31 234 ASN A N 1
ATOM 1804 C CA . ASN A 1 234 ? 10.757 -7.280 -15.578 1.00 89.31 234 ASN A CA 1
ATOM 1805 C C . ASN A 1 234 ? 9.878 -8.000 -16.605 1.00 89.31 234 ASN A C 1
ATOM 1807 O O . ASN A 1 234 ? 10.392 -8.495 -17.608 1.00 89.31 234 ASN A O 1
ATOM 1811 N N . LEU A 1 235 ? 8.559 -7.968 -16.422 1.00 84.94 235 LEU A N 1
ATOM 1812 C CA . LEU A 1 235 ? 7.618 -8.625 -17.331 1.00 84.94 235 LEU A CA 1
ATOM 1813 C C . LEU A 1 235 ? 7.667 -8.051 -18.760 1.00 84.94 235 LEU A C 1
ATOM 1815 O O . LEU A 1 235 ? 7.466 -8.808 -19.706 1.00 84.94 235 LEU A O 1
ATOM 1819 N N . LEU A 1 236 ? 7.994 -6.764 -18.946 1.00 85.38 236 LEU A N 1
ATOM 1820 C CA . LEU A 1 236 ? 8.165 -6.171 -20.282 1.00 85.38 236 LEU A CA 1
ATOM 1821 C C . LEU A 1 236 ? 9.417 -6.684 -20.997 1.00 85.38 236 LEU A C 1
ATOM 1823 O O . LEU A 1 236 ? 9.403 -6.830 -22.215 1.00 85.38 236 LEU A O 1
ATOM 1827 N N . LYS A 1 237 ? 10.505 -6.950 -20.262 1.00 85.50 237 LYS A N 1
ATOM 1828 C CA . LYS A 1 237 ? 11.729 -7.507 -20.863 1.00 85.50 237 LYS A CA 1
ATOM 1829 C C . LYS A 1 237 ? 11.567 -8.998 -21.158 1.00 85.50 237 LYS A C 1
ATOM 1831 O O . LYS A 1 237 ? 12.058 -9.462 -22.177 1.00 85.50 237 LYS A O 1
ATOM 1836 N N . THR A 1 238 ? 10.860 -9.730 -20.298 1.00 88.62 238 THR A N 1
ATOM 1837 C CA . THR A 1 238 ? 10.669 -11.181 -20.441 1.00 88.62 238 THR A CA 1
ATOM 1838 C C . THR A 1 238 ? 9.649 -11.548 -21.522 1.00 88.62 238 THR A C 1
ATOM 1840 O O . THR A 1 238 ? 9.887 -12.481 -22.279 1.00 88.62 238 THR A O 1
ATOM 1843 N N . PHE A 1 239 ? 8.527 -10.826 -21.618 1.00 88.12 239 PHE A N 1
ATOM 1844 C CA . PHE A 1 239 ? 7.426 -11.144 -22.546 1.00 88.12 239 PHE A CA 1
ATOM 1845 C C . PHE A 1 239 ? 7.283 -10.143 -23.706 1.00 88.12 239 PHE A C 1
ATOM 1847 O O . PHE A 1 239 ? 6.348 -10.236 -24.500 1.00 88.12 239 PHE A O 1
ATOM 1854 N N . GLY A 1 240 ? 8.191 -9.171 -23.808 1.00 88.25 240 GLY A N 1
ATOM 1855 C CA . GLY A 1 240 ? 8.078 -8.034 -24.721 1.00 88.25 240 GLY A CA 1
ATOM 1856 C C . GLY A 1 240 ? 7.087 -6.967 -24.223 1.00 88.25 240 GLY A C 1
ATOM 1857 O O . GLY A 1 240 ? 6.322 -7.216 -23.288 1.00 88.25 240 GLY A O 1
ATOM 1858 N N . PRO A 1 241 ? 7.051 -5.770 -24.841 1.00 86.44 241 PRO A N 1
ATOM 1859 C CA . PRO A 1 241 ? 6.248 -4.653 -24.337 1.00 86.44 241 PRO A CA 1
ATOM 1860 C C . PRO A 1 241 ? 4.748 -4.969 -24.258 1.00 86.44 241 PRO A C 1
ATOM 1862 O O . PRO A 1 241 ? 4.120 -4.812 -23.213 1.00 86.44 241 PRO A O 1
ATOM 1865 N N . MET A 1 242 ? 4.180 -5.482 -25.351 1.00 88.75 242 MET A N 1
ATOM 1866 C CA . MET A 1 242 ? 2.754 -5.819 -25.411 1.00 88.75 242 MET A CA 1
ATOM 1867 C C . MET A 1 242 ? 2.426 -7.090 -24.622 1.00 88.75 242 MET A C 1
ATOM 1869 O O . MET A 1 242 ? 1.361 -7.173 -24.014 1.00 88.75 242 MET A O 1
ATOM 1873 N N . GLY A 1 243 ? 3.346 -8.060 -24.581 1.00 90.12 243 GLY A N 1
ATOM 1874 C CA . GLY A 1 243 ? 3.169 -9.285 -23.802 1.00 90.12 243 GLY A CA 1
ATOM 1875 C C . GLY A 1 243 ? 3.197 -9.020 -22.298 1.00 90.12 243 GLY A C 1
ATOM 1876 O O . GLY A 1 243 ? 2.310 -9.477 -21.585 1.00 90.12 243 GLY A O 1
ATOM 1877 N N . GLY A 1 244 ? 4.147 -8.216 -21.813 1.00 89.50 244 GLY A N 1
ATOM 1878 C CA . GLY A 1 244 ? 4.212 -7.814 -20.408 1.00 89.50 244 GLY A CA 1
ATOM 1879 C C . GLY A 1 244 ? 2.987 -7.003 -19.982 1.00 89.50 244 GLY A C 1
ATOM 1880 O O . GLY A 1 244 ? 2.432 -7.262 -18.914 1.00 89.50 244 GLY A O 1
ATOM 1881 N N . LEU A 1 245 ? 2.498 -6.105 -20.849 1.00 91.94 245 LEU A N 1
ATOM 1882 C CA . LEU A 1 245 ? 1.238 -5.396 -20.630 1.00 91.94 245 LEU A CA 1
ATOM 1883 C C . LEU A 1 245 ? 0.059 -6.368 -20.500 1.00 91.94 245 LEU A C 1
ATOM 1885 O O . LEU A 1 245 ? -0.671 -6.321 -19.509 1.00 91.94 245 LEU A O 1
ATOM 1889 N N . LEU A 1 246 ? -0.097 -7.284 -21.456 1.00 94.25 246 LEU A N 1
ATOM 1890 C CA . LEU A 1 246 ? -1.175 -8.273 -21.456 1.00 94.25 246 LEU A CA 1
ATOM 1891 C C . LEU A 1 246 ? -1.128 -9.166 -20.211 1.00 94.25 246 LEU A C 1
ATOM 1893 O O . LEU A 1 246 ? -2.160 -9.373 -19.576 1.00 94.25 246 LEU A O 1
ATOM 1897 N N . VAL A 1 247 ? 0.056 -9.645 -19.820 1.00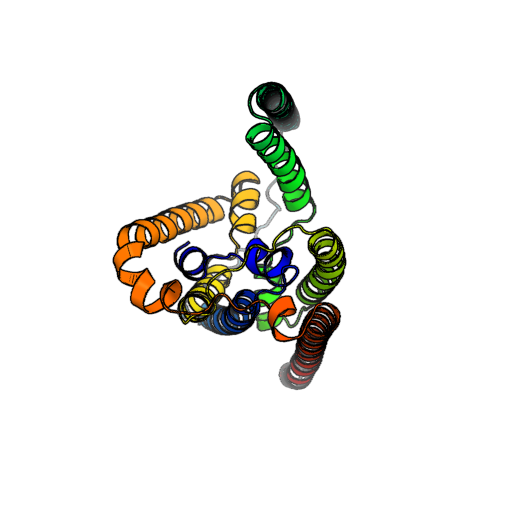 94.12 247 VAL A N 1
ATOM 1898 C CA . VAL A 1 247 ? 0.247 -10.460 -18.611 1.00 94.12 247 VAL A CA 1
ATOM 1899 C C . VAL A 1 247 ? -0.170 -9.686 -17.362 1.00 94.12 247 VAL A C 1
ATOM 1901 O O . VAL A 1 247 ? -0.921 -10.213 -16.544 1.00 94.12 247 VAL A O 1
ATOM 1904 N N . THR A 1 248 ? 0.246 -8.426 -17.218 1.00 94.06 248 THR A N 1
ATOM 1905 C CA . THR A 1 248 ? -0.155 -7.588 -16.079 1.00 94.06 248 THR A CA 1
ATOM 1906 C C . THR A 1 248 ? -1.666 -7.391 -16.024 1.00 94.06 248 THR A C 1
ATOM 1908 O O . THR A 1 248 ? -2.257 -7.541 -14.957 1.00 94.06 248 THR A O 1
ATOM 1911 N N . TYR A 1 249 ? -2.314 -7.124 -17.157 1.00 95.06 249 TYR A N 1
ATOM 1912 C CA . TYR A 1 249 ? -3.772 -6.998 -17.218 1.00 95.06 249 TYR A CA 1
ATOM 1913 C C . TYR A 1 249 ? -4.496 -8.303 -16.905 1.00 95.06 249 TYR A C 1
ATOM 1915 O O . TYR A 1 249 ? -5.493 -8.285 -16.184 1.00 95.06 249 TYR A O 1
ATOM 1923 N N . LEU A 1 250 ? -3.984 -9.434 -17.390 1.00 96.06 250 LEU A N 1
ATOM 1924 C CA . LEU A 1 250 ? -4.528 -10.750 -17.081 1.00 96.06 250 LEU A CA 1
ATOM 1925 C C . LEU A 1 250 ? -4.425 -11.029 -15.580 1.00 96.06 250 LEU A C 1
ATOM 1927 O O . LEU A 1 250 ? -5.409 -11.443 -14.975 1.00 96.06 250 LEU A O 1
ATOM 1931 N N . LEU A 1 251 ? -3.282 -10.744 -14.954 1.00 95.44 251 LEU A N 1
ATOM 1932 C CA . LEU A 1 251 ? -3.093 -10.911 -13.511 1.00 95.44 251 LEU A CA 1
ATOM 1933 C C . LEU A 1 251 ? -3.980 -9.962 -12.681 1.00 95.44 251 LEU A C 1
ATOM 1935 O O . LEU A 1 251 ? -4.519 -10.357 -11.649 1.00 95.44 251 LEU A O 1
ATOM 1939 N N . LEU A 1 252 ? -4.185 -8.720 -13.130 1.00 95.88 252 LEU A N 1
ATOM 1940 C CA . LEU A 1 252 ? -5.114 -7.788 -12.480 1.00 95.88 252 LEU A CA 1
ATOM 1941 C C . LEU A 1 252 ? -6.568 -8.259 -12.617 1.00 95.88 252 LEU A C 1
ATOM 1943 O O . LEU A 1 252 ? -7.338 -8.186 -11.657 1.00 95.88 252 LEU A O 1
ATOM 1947 N N . PHE A 1 253 ? -6.940 -8.779 -13.787 1.00 96.44 253 PHE A N 1
ATOM 1948 C CA . PHE A 1 253 ? -8.265 -9.332 -14.039 1.00 96.44 253 PHE A CA 1
ATOM 1949 C C . PHE A 1 253 ? -8.522 -10.589 -13.203 1.00 96.44 253 PHE A C 1
ATOM 1951 O O . PHE A 1 253 ? -9.572 -10.699 -12.570 1.00 96.44 253 PHE A O 1
ATOM 1958 N N . THR A 1 254 ? -7.562 -11.515 -13.126 1.00 96.25 254 THR A N 1
ATOM 1959 C CA . THR A 1 254 ? -7.692 -12.705 -12.275 1.00 96.25 254 THR A CA 1
ATOM 1960 C C . THR A 1 254 ? -7.800 -12.314 -10.805 1.00 96.25 254 THR A C 1
ATOM 1962 O O . THR A 1 254 ? -8.684 -12.822 -10.117 1.00 96.25 254 THR A O 1
ATOM 1965 N N . ALA A 1 255 ? -7.002 -11.351 -10.332 1.00 94.88 255 ALA A N 1
ATOM 1966 C CA . ALA A 1 255 ? -7.129 -10.812 -8.980 1.00 94.88 255 ALA A CA 1
ATOM 1967 C C . ALA A 1 255 ? -8.528 -10.221 -8.724 1.00 94.88 255 ALA A C 1
ATOM 1969 O O . ALA A 1 255 ? -9.143 -10.516 -7.699 1.00 94.88 255 ALA A O 1
ATOM 1970 N N . LEU A 1 256 ? -9.077 -9.449 -9.668 1.00 95.94 256 LEU A N 1
ATOM 1971 C CA . LEU A 1 256 ? -10.425 -8.885 -9.553 1.00 95.94 256 LEU A CA 1
ATOM 1972 C C . LEU A 1 256 ? -11.493 -9.982 -9.465 1.00 95.94 256 LEU A C 1
ATOM 1974 O O . LEU A 1 256 ? -12.376 -9.925 -8.606 1.00 95.94 256 LEU A O 1
ATOM 1978 N N . MET A 1 257 ? -11.391 -11.002 -10.317 1.00 96.31 257 MET A N 1
ATOM 1979 C CA . MET A 1 257 ? -12.313 -12.138 -10.329 1.00 96.31 257 MET A CA 1
ATOM 1980 C C . MET A 1 257 ? -12.231 -12.954 -9.037 1.00 96.31 257 MET A C 1
ATOM 1982 O O . MET A 1 257 ? -13.267 -13.359 -8.509 1.00 96.31 257 MET A O 1
ATOM 1986 N N . LEU A 1 258 ? -11.033 -13.137 -8.474 1.00 94.50 258 LEU A N 1
ATOM 1987 C CA . LEU A 1 258 ? -10.846 -13.783 -7.173 1.00 94.50 258 LEU A CA 1
ATOM 1988 C C . LEU A 1 258 ? -11.514 -12.991 -6.044 1.00 94.50 258 LEU A C 1
ATOM 1990 O O . LEU A 1 258 ? -12.175 -13.587 -5.195 1.00 94.50 258 LEU A O 1
ATOM 1994 N N . ILE A 1 259 ? -11.410 -11.660 -6.053 1.00 93.88 259 ILE A N 1
ATOM 1995 C CA . ILE A 1 259 ? -12.044 -10.797 -5.046 1.00 93.88 259 ILE A CA 1
ATOM 1996 C C . ILE A 1 259 ? -13.571 -10.841 -5.158 1.00 93.88 259 ILE A C 1
ATOM 1998 O O . ILE A 1 259 ? -14.256 -10.986 -4.146 1.00 93.88 259 ILE A O 1
ATOM 2002 N N . ILE A 1 260 ? -14.120 -10.776 -6.374 1.00 93.94 260 ILE A N 1
ATOM 2003 C CA . ILE A 1 260 ? -15.569 -10.903 -6.605 1.00 93.94 260 ILE A CA 1
ATOM 2004 C C . ILE A 1 260 ? -16.058 -12.304 -6.206 1.00 93.94 260 ILE A C 1
ATOM 2006 O O . ILE A 1 260 ? -17.110 -12.454 -5.580 1.00 93.94 260 ILE A O 1
ATOM 2010 N N . GLY A 1 261 ? -15.296 -13.347 -6.539 1.00 92.69 261 GLY A N 1
ATOM 2011 C CA . GLY A 1 261 ? -15.591 -14.722 -6.139 1.00 92.69 261 GLY A CA 1
ATOM 2012 C C . GLY A 1 261 ? -15.580 -14.899 -4.619 1.00 92.69 261 GLY A C 1
ATOM 2013 O O . GLY A 1 261 ? -16.472 -15.546 -4.062 1.00 92.69 261 GLY A O 1
ATOM 2014 N N . TRP A 1 262 ? -14.613 -14.282 -3.936 1.00 91.25 262 TRP A N 1
ATOM 2015 C CA . TRP A 1 262 ? -14.530 -14.257 -2.479 1.00 91.25 262 TRP A CA 1
ATOM 2016 C C . TRP A 1 262 ? -15.727 -13.544 -1.851 1.00 91.25 262 TRP A C 1
ATOM 2018 O O . TRP A 1 262 ? -16.362 -14.111 -0.965 1.00 91.25 262 TRP A O 1
ATOM 2028 N N . GLU A 1 263 ? -16.080 -12.354 -2.339 1.00 92.81 263 GLU A N 1
ATOM 2029 C CA . GLU A 1 263 ? -17.242 -11.583 -1.884 1.00 92.81 263 GLU A CA 1
ATOM 2030 C C . GLU A 1 263 ? -18.526 -12.422 -1.947 1.00 92.81 263 GLU A C 1
ATOM 2032 O O . GLU A 1 263 ? -19.212 -12.603 -0.938 1.00 92.81 263 GLU A O 1
ATOM 2037 N N . LYS A 1 264 ? -18.805 -13.033 -3.107 1.00 91.38 264 LYS A N 1
ATOM 2038 C CA . LYS A 1 264 ? -19.969 -13.914 -3.292 1.00 91.38 264 LYS A CA 1
ATOM 2039 C C . LYS A 1 264 ? -19.941 -15.109 -2.336 1.00 91.38 264 LYS A C 1
ATOM 2041 O O . LYS A 1 264 ? -20.964 -15.463 -1.749 1.00 91.38 264 LYS A O 1
ATOM 2046 N N . ARG A 1 265 ? -18.775 -15.739 -2.151 1.00 90.81 265 ARG A N 1
ATOM 2047 C CA . ARG A 1 265 ? -18.602 -16.872 -1.225 1.00 90.81 265 ARG A CA 1
ATOM 2048 C C . ARG A 1 265 ? -18.812 -16.463 0.233 1.00 90.81 265 ARG A C 1
ATOM 2050 O O . ARG A 1 265 ? -19.373 -17.256 0.989 1.00 90.81 265 ARG A O 1
ATOM 2057 N N . PHE A 1 266 ? -18.357 -15.275 0.624 1.00 89.44 266 PHE A N 1
ATOM 2058 C CA . PHE A 1 266 ? -18.482 -14.748 1.979 1.00 89.44 266 PHE A CA 1
ATOM 2059 C C . PHE A 1 266 ? -19.957 -14.555 2.346 1.00 89.44 266 PHE A C 1
ATOM 2061 O O . PHE A 1 266 ? -20.433 -15.163 3.304 1.00 89.44 266 PHE A O 1
ATOM 2068 N N . PHE A 1 267 ? -20.714 -13.823 1.523 1.00 88.56 267 PHE A N 1
ATOM 2069 C CA . PHE A 1 267 ? -22.139 -13.585 1.776 1.00 88.56 267 PHE A CA 1
ATOM 2070 C C . PHE A 1 267 ? -22.986 -14.860 1.681 1.00 88.56 267 PHE A C 1
ATOM 2072 O O . PHE A 1 267 ? -23.882 -15.061 2.500 1.00 88.56 267 PHE A O 1
ATOM 2079 N N . ARG A 1 268 ? -22.654 -15.790 0.773 1.00 87.75 268 ARG A N 1
ATOM 2080 C CA . ARG A 1 268 ? -23.329 -17.099 0.708 1.00 87.75 268 ARG A CA 1
ATOM 2081 C C . ARG A 1 268 ? -23.113 -17.949 1.963 1.00 87.75 268 ARG A C 1
ATOM 2083 O O . ARG A 1 268 ? -23.974 -18.749 2.299 1.00 87.75 268 ARG A O 1
ATOM 2090 N N . ARG A 1 269 ? -21.968 -17.821 2.642 1.00 81.25 269 ARG A N 1
ATOM 2091 C CA . ARG A 1 269 ? -21.695 -18.526 3.908 1.00 81.25 269 ARG A CA 1
ATOM 2092 C C . ARG A 1 269 ? -22.353 -17.860 5.115 1.00 81.25 269 ARG A C 1
ATOM 2094 O O . ARG A 1 269 ? -22.655 -18.564 6.071 1.00 81.25 269 ARG A O 1
ATOM 2101 N N . ALA A 1 270 ? -22.569 -16.548 5.062 1.00 74.38 270 ALA A N 1
ATOM 2102 C CA . ALA A 1 270 ? -23.228 -15.797 6.125 1.00 74.38 270 ALA A CA 1
ATOM 2103 C C . ALA A 1 270 ? -24.754 -16.021 6.144 1.00 74.38 270 ALA A C 1
ATOM 2105 O O . ALA A 1 270 ? -25.323 -16.200 7.216 1.00 74.38 270 ALA A O 1
ATOM 2106 N N . ALA A 1 271 ? -25.409 -16.100 4.978 1.00 63.47 271 ALA A N 1
ATOM 2107 C CA . ALA A 1 271 ? -26.871 -16.235 4.885 1.00 63.47 271 ALA A CA 1
ATOM 2108 C C . ALA A 1 271 ? -27.482 -17.452 5.635 1.00 63.47 271 ALA A C 1
ATOM 2110 O O . ALA A 1 271 ? -28.505 -17.281 6.296 1.00 63.47 271 ALA A O 1
ATOM 2111 N N . PRO A 1 272 ? -26.880 -18.661 5.626 1.00 59.94 272 PRO A N 1
ATOM 2112 C CA . PRO A 1 272 ? -27.382 -19.802 6.397 1.00 59.94 272 PRO A CA 1
ATOM 2113 C C . PRO A 1 272 ? -27.229 -19.652 7.917 1.00 59.94 272 PRO A C 1
ATOM 2115 O O . PRO A 1 272 ? -27.938 -20.320 8.663 1.00 59.94 272 PRO A O 1
ATOM 2118 N N . GLN A 1 273 ? -26.285 -18.829 8.390 1.00 57.94 273 GLN A N 1
ATOM 2119 C CA . GLN A 1 273 ? -26.026 -18.648 9.824 1.00 57.94 273 GLN A CA 1
ATOM 2120 C C . GLN A 1 273 ? -27.061 -17.719 10.460 1.00 57.94 273 GLN A C 1
ATOM 2122 O O . GLN A 1 273 ? -27.570 -18.026 11.531 1.00 57.94 273 GLN A O 1
ATOM 2127 N N . THR A 1 274 ? -27.460 -16.657 9.757 1.00 55.59 274 THR A N 1
ATOM 2128 C CA . THR A 1 274 ? -28.504 -15.730 10.221 1.00 55.59 274 THR A CA 1
ATOM 2129 C C . THR A 1 274 ? -29.870 -16.416 10.324 1.00 55.59 274 THR A C 1
ATOM 2131 O O . THR A 1 274 ? -30.617 -16.164 11.260 1.00 55.59 274 THR A O 1
ATOM 2134 N N . ALA A 1 275 ? -30.177 -17.346 9.412 1.00 51.88 275 ALA A N 1
ATOM 2135 C CA . ALA A 1 275 ? -31.411 -18.136 9.464 1.00 51.88 275 ALA A CA 1
ATOM 2136 C C . ALA A 1 275 ? -31.469 -19.113 10.658 1.00 51.88 275 ALA A C 1
ATOM 2138 O O . ALA A 1 275 ? -32.559 -19.473 11.085 1.00 51.88 275 ALA A O 1
ATOM 2139 N N . LYS A 1 276 ? -30.316 -19.530 11.205 1.00 49.62 276 LYS A N 1
ATOM 2140 C CA . LYS A 1 276 ? -30.226 -20.387 12.401 1.00 49.62 276 LYS A CA 1
ATOM 2141 C C . LYS A 1 276 ? -30.242 -19.621 13.726 1.00 49.62 276 LYS A C 1
ATOM 2143 O O . LYS A 1 276 ? -30.520 -20.237 14.739 1.00 49.62 276 LYS A O 1
ATOM 2148 N N . GLU A 1 277 ? -29.899 -18.333 13.738 1.00 50.47 277 GLU A N 1
ATOM 2149 C CA . GLU A 1 277 ? -29.985 -17.487 14.945 1.00 50.47 277 GLU A CA 1
ATOM 2150 C C . GLU A 1 277 ? -31.384 -16.888 15.154 1.00 50.47 277 GLU A C 1
ATOM 2152 O O . GLU A 1 277 ? -31.695 -16.436 16.252 1.00 50.47 277 GLU A O 1
ATOM 2157 N N . ILE A 1 278 ? -32.212 -16.855 14.104 1.00 53.25 278 ILE A N 1
ATOM 2158 C CA . ILE A 1 278 ? -33.583 -16.316 14.139 1.00 53.25 278 ILE A CA 1
ATOM 2159 C C . ILE A 1 278 ? -34.632 -17.422 14.390 1.00 53.25 278 ILE A C 1
ATOM 2161 O O . ILE A 1 278 ? -35.754 -17.107 14.782 1.00 53.25 278 ILE A O 1
ATOM 2165 N N . ALA A 1 279 ? -34.277 -18.693 14.170 1.00 44.84 279 ALA A N 1
ATOM 2166 C CA . ALA A 1 279 ? -35.119 -19.867 14.431 1.00 44.84 279 ALA A CA 1
ATOM 2167 C C . ALA A 1 279 ? -34.829 -20.460 15.815 1.00 44.84 279 ALA A C 1
ATOM 2169 O O . ALA A 1 279 ? -35.802 -20.878 16.479 1.00 44.84 279 ALA A O 1
#

Organism: Escherichia coli (NCBI:txid562)

pLDDT: mean 88.39, std 7.98, range [44.84, 96.44]

Secondary structure (DSSP, 8-state):
-HHHHHTT--HIIIIIIITTTTBHHHHHHHHHHHHHHHHHHHHHTSGGG---------SSPPP----HHHHHHHHHHHHHHHHHHHHHHHHHHHH-HHHHHHHHHHHHHHHHHHHHT--HHHHHHHHHHT---HHHHHHHHHHHHHHHHHHHHHHTTPPP-----SHHHHHHHHHHHHHHHHHT--HHHHHHHHHTT-THHHHHHHHHHHHHHHHHHTHHHHHIIIIITS---BHHHHH-HHHHHHHHHHHHHHHHHHHHHHHHHHHHHHHHHHHHH--

Foldseek 3Di:
DQLCVLLVHFCCCLQLAVLLLQWPLSVLLVVLLLQLLLVLLVVCPDPVNDDPDPDDDDPDDDDPPDDPVVVVVVVVVVVVVLVVQLVVLVVCCVVPVVSSVVSVCVSVVLVVCLVVVLFVLCCSNCCNNPVDNVSVLVSLVSSLVSSVVSLVVVVVVDRRDFFFNWQSSNSSSSVQSSLCNNLVGTPSNLVSVVVVVPVSSVVVVVVVVVSSVVCVVCVVVCCCVTGDVGDRDGLCVVLNSVGSSVVSVVVSVVSSVVSVVSSVVVVVVVVVVVVVVVD

Nearest PDB structures (foldseek):
  7mjq-assembly1_G  TM=2.414E-01  e=1.328E+00  Rattus norvegicus
  7mjo-assembly1_G  TM=2.387E-01  e=3.660E+00  Rattus norvegicus
  5c22-assembly3_C  TM=1.545E-01  e=3.850E+00  Escherichia coli
  5c22-assembly4_D  TM=1.554E-01  e=3.307E+00  Escherichia coli

InterPro domains:
  IPR007272 Sulphur transport TsuA/YedE [PF04143] (1-39)
  IPR007272 Sulphur transport TsuA/YedE [PF04143] (115-273)
  IPR007272 Sulphur transport TsuA/YedE [PTHR30574] (1-59)
  IPR047732 Inner membrane protein YedE-like [NF033796] (1-269)

Solvent-accessible surface area (backbone atoms only — not comparable to full-atom values): 14340 Å² total; per-residue (Å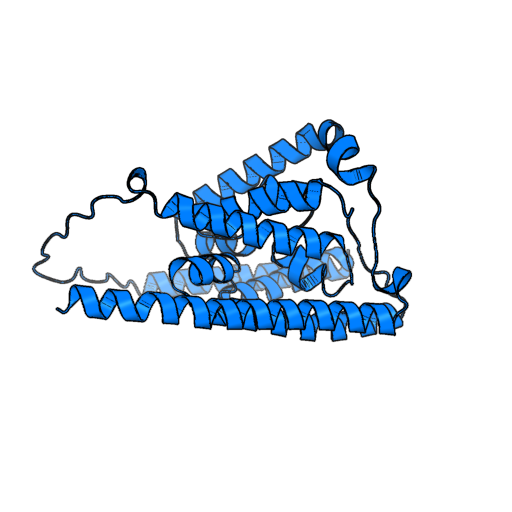²): 59,37,22,25,54,55,29,74,32,45,72,61,50,21,46,61,42,18,45,24,44,34,19,52,22,25,52,44,22,50,54,22,20,54,52,16,20,47,52,20,48,56,58,62,66,36,73,91,67,57,74,85,78,77,84,71,88,70,95,66,83,80,80,79,85,78,55,67,69,59,51,53,49,52,50,52,52,50,52,51,52,50,53,49,50,53,52,51,21,53,60,36,28,74,80,39,49,72,60,11,49,51,44,49,51,48,54,55,50,50,52,49,42,59,74,65,62,69,41,67,28,54,24,51,36,33,35,71,76,71,38,50,46,68,56,43,55,50,51,51,54,50,28,54,55,39,26,55,58,41,45,56,44,41,76,73,68,47,80,67,79,66,53,43,48,26,59,22,11,36,56,11,13,26,50,30,19,22,46,20,42,70,63,70,30,33,82,70,34,23,56,51,42,30,75,75,64,41,67,71,27,49,57,47,46,51,54,24,52,52,31,33,48,54,44,63,73,47,32,82,74,48,33,57,85,27,28,71,79,34,61,64,46,42,35,37,78,75,51,35,66,67,44,20,51,50,51,52,52,50,54,49,49,51,52,51,52,50,51,53,52,46,33,55,53,43,55,62,61,47,55,65,52,57,59,60,76,76,106